Protein 2HXV (pdb70)

Solvent-accessible surface area: 16338 Å² total

Sequence (344 aa):
HHHHYETFKRAIELAKKGLGRVNPNPPVGAVVVVKDGRIIAEGFHPYFGGPHAERAIESARKKGEDLRGATLIVTLEPCDHHGKTPPCTDLIIESGIKTVVIIGTRDPNPVSGNGVEKFRNHGIEVIEGVLEEEVKKLCEFFITYVTKKRPFVALKYASTLDGKIADHRGDSSKWITDKLRFKVHERNIYSAVLVGAGTVLKDNPQLTCRLKEGRNPVRVILDRKGVLSGKVFRVFEENARVIVFTESEEAEYPPHVEKALSDCSVESSILRNLYERDIDSVVLVEGGSKVFSEFLDHADVVFGFYSTKIFGKGLDVFSGYLSDVSVPPKFKVVNVEFSDSEFLVERPC

Organism: Thermotoga maritima (strain ATCC 43589 / DSM 3109 / JCM 10099 / NBRC 100826 / MSB8) (NCBI:txid243274)

Nearest PDB structures (foldseek):
  2hxv-assembly1_A-2  TM=1.002E+00  e=2.382E-72  Thermotoga maritima
  2b3z-assembly1_D  TM=8.652E-01  e=1.253E-33  Bacillus subtilis
  3zpg-assembly1_A-2  TM=8.723E-01  e=1.135E-30  Acinetobacter baumannii
  3zpc-assembly1_B  TM=8.820E-01  e=8.484E-31  Acinetobacter baumannii
  8dqc-assembly1_A  TM=8.834E-01  e=5.154E-30  Klebsiella oxytoca

CATH classification: 3.40.140.10 (+1 more: 3.40.430.10)

Radius of gyration: 22.75 Å; Cα contacts (8 Å, |Δi|>4): 789; chains: 1; bounding box: 47×68×49 Å

InterPro domains:
  IPR002125 Cytidine and deoxycytidylate deaminase domain [PF00383] (3-102)
  IPR002125 Cytidine and deoxycytidylate deaminase domain [PS51747] (1-124)
  IPR002734 Bacterial bifunctional deaminase-reductase, C-terminal [PF01872] (148-332)
  IPR004794 Riboflavin biosynthesis protein RibD [PIRSF006769] (3-310)
  IPR004794 Riboflavin biosynthesis protein RibD [TIGR00326] (6-308)
  IPR016192 APOBEC/CMP deaminase, zinc-binding [PS00903] (49-90)
  IPR016193 Cytidine deaminase-like [SSF53927] (3-145)
  IPR024072 Dihydrofolate reductase-like domain superfamily [G3DSA:3.40.430.10] (148-348)
  IPR024072 Dihydrofolate reductase-like domain superfamily [SSF53597] (148-343)
  IPR050765 Riboflavin Biosynthesis HTP Reductase [PTHR38011] (144-319)

Structure (mmCIF, N/CA/C/O backbone):
data_2HXV
#
_entry.id   2HXV
#
_cell.length_a   104.180
_cell.length_b   104.180
_cell.length_c   145.890
_cell.angle_alpha   90.000
_cell.angle_beta   90.000
_cell.angle_gamma   90.000
#
_symmetry.space_group_name_H-M   'I 4 2 2'
#
loop_
_entity.id
_entity.type
_entity.pdbx_description
1 polymer 'Diaminohydroxyphosphoribosylaminopyrimidine deaminase/ 5-amino-6-(5-phosphoribosylamino)uracil reductase'
2 non-polymer 'ZINC ION'
3 non-polymer 'CHLORIDE ION'
4 non-polymer 'NADPH DIHYDRO-NICOTINAMIDE-ADENINE-DINUCLEOTIDE PHOSPHATE'
5 non-polymer GLYCEROL
6 water water
#
loop_
_atom_site.group_PDB
_atom_site.id
_atom_site.type_symbol
_atom_site.label_atom_id
_atom_site.label_alt_id
_atom_site.label_comp_id
_atom_site.label_asym_id
_atom_site.label_entity_id
_atom_site.label_seq_id
_atom_site.pdbx_PDB_ins_code
_atom_site.Cartn_x
_atom_site.Cartn_y
_atom_site.Cartn_z
_atom_site.occupancy
_atom_site.B_iso_or_equiv
_atom_site.auth_seq_id
_atom_site.auth_comp_id
_atom_site.auth_asym_id
_atom_site.auth_atom_id
_atom_site.pdbx_PDB_model_num
ATOM 1 N N . HIS A 1 9 ? 14.177 -10.163 6.444 1.00 63.78 -3 HIS A N 1
ATOM 2 C CA . HIS A 1 9 ? 13.231 -10.292 7.603 1.00 62.86 -3 HIS A CA 1
ATOM 3 C C . HIS A 1 9 ? 13.918 -9.814 8.874 1.00 62.12 -3 HIS A C 1
ATOM 4 O O . HIS A 1 9 ? 13.745 -8.660 9.301 1.00 59.78 -3 HIS A O 1
ATOM 5 N N . HIS A 1 10 ? 14.722 -10.708 9.449 1.00 61.78 -2 HIS A N 1
ATOM 6 C CA . HIS A 1 10 ? 15.504 -10.406 10.658 1.00 61.14 -2 HIS A CA 1
ATOM 7 C C . HIS A 1 10 ? 16.479 -9.278 10.414 1.00 58.00 -2 HIS A C 1
ATOM 8 O O . HIS A 1 10 ? 16.656 -8.427 11.269 1.00 56.11 -2 HIS A O 1
ATOM 15 N N . HIS A 1 11 ? 17.113 -9.275 9.246 1.00 56.32 -1 HIS A N 1
ATOM 16 C CA . HIS A 1 11 ? 18.116 -8.266 8.964 1.00 56.55 -1 HIS A CA 1
ATOM 17 C C . HIS A 1 11 ? 17.542 -6.861 8.901 1.00 53.48 -1 HIS A C 1
ATOM 18 O O . HIS A 1 11 ? 18.179 -5.908 9.347 1.00 52.27 -1 HIS A O 1
ATOM 25 N N . HIS A 1 12 ? 16.358 -6.724 8.333 1.00 49.25 0 HIS A N 1
ATOM 26 C CA . HIS A 1 12 ? 15.637 -5.466 8.410 1.00 47.98 0 HIS A CA 1
ATOM 27 C C . HIS A 1 12 ? 15.271 -5.137 9.867 1.00 45.07 0 HIS A C 1
ATOM 28 O O . HIS A 1 12 ? 15.333 -3.973 10.281 1.00 40.07 0 HIS A O 1
ATOM 43 N N . TYR A 1 14 ? 16.935 -6.248 12.534 1.00 37.55 2 TYR A N 1
ATOM 44 C CA . TYR A 1 14 ? 18.199 -5.853 13.131 1.00 33.94 2 TYR A CA 1
ATOM 45 C C . TYR A 1 14 ? 18.560 -4.435 12.797 1.00 32.93 2 TYR A C 1
ATOM 46 O O . TYR A 1 14 ? 19.065 -3.745 13.668 1.00 30.15 2 TYR A O 1
ATOM 55 N N . GLU A 1 15 ? 18.304 -3.967 11.577 1.00 30.81 3 GLU A N 1
ATOM 56 C CA . GLU A 1 15 ? 18.606 -2.551 11.280 1.00 29.67 3 GLU A CA 1
ATOM 57 C C . GLU A 1 15 ? 17.686 -1.598 12.051 1.00 28.95 3 GLU A C 1
ATOM 58 O O . GLU A 1 15 ? 18.113 -0.562 12.558 1.00 28.20 3 GLU A O 1
ATOM 64 N N . THR A 1 16 ? 16.423 -1.950 12.179 1.00 28.48 4 THR A N 1
ATOM 65 C CA . THR A 1 16 ? 15.498 -1.116 12.936 1.00 32.80 4 THR A CA 1
ATOM 66 C C . THR A 1 16 ? 15.958 -0.976 14.395 1.00 31.05 4 THR A C 1
ATOM 67 O O . THR A 1 16 ? 16.023 0.116 14.931 1.00 30.86 4 THR A O 1
ATOM 71 N N . PHE A 1 17 ? 16.285 -2.110 15.010 1.00 28.60 5 PHE A N 1
ATOM 72 C CA . PHE A 1 17 ? 16.791 -2.132 16.367 1.00 27.06 5 PHE A CA 1
ATOM 73 C C . PHE A 1 17 ? 18.109 -1.433 16.503 1.00 28.52 5 PHE A C 1
ATOM 74 O O . PHE A 1 17 ? 18.299 -0.743 17.502 1.00 28.21 5 PHE A O 1
ATOM 90 N N . LYS A 1 19 ? 19.105 1.073 14.736 1.00 27.10 7 LYS A N 1
ATOM 91 C CA . LYS A 1 19 ? 18.779 2.492 14.648 1.00 27.28 7 LYS A CA 1
ATOM 92 C C . LYS A 1 19 ? 18.422 3.036 16.026 1.00 26.17 7 LYS A C 1
ATOM 93 O O . LYS A 1 19 ? 18.861 4.122 16.442 1.00 26.36 7 LYS A O 1
ATOM 96 N N . ARG A 1 20 ? 17.655 2.265 16.773 1.00 25.88 8 ARG A N 1
ATOM 97 C CA . ARG A 1 20 ? 17.278 2.702 18.121 1.00 27.33 8 ARG A CA 1
ATOM 98 C C . ARG A 1 20 ? 18.519 2.694 19.039 1.00 28.50 8 ARG A C 1
ATOM 99 O O . ARG A 1 20 ? 18.667 3.539 19.895 1.00 23.55 8 ARG A O 1
ATOM 107 N N . ALA A 1 21 ? 19.368 1.696 18.881 1.00 26.73 9 ALA A N 1
ATOM 108 C CA . ALA A 1 21 ? 20.631 1.602 19.636 1.00 29.10 9 ALA A CA 1
ATOM 109 C C . ALA A 1 21 ? 21.542 2.834 19.368 1.00 26.03 9 ALA A C 1
ATOM 110 O O . ALA A 1 21 ? 22.173 3.390 20.245 1.00 24.57 9 ALA A O 1
ATOM 112 N N . ILE A 1 22 ? 21.588 3.280 18.129 1.00 26.14 10 ILE A N 1
ATOM 113 C CA . ILE A 1 22 ? 22.321 4.480 17.810 1.00 26.53 10 ILE A CA 1
ATOM 114 C C . ILE A 1 22 ? 21.701 5.699 18.471 1.00 25.02 10 ILE A C 1
ATOM 115 O O . ILE A 1 22 ? 22.413 6.537 19.052 1.00 28.99 10 ILE A O 1
ATOM 120 N N . GLU A 1 23 ? 20.382 5.798 18.379 1.00 28.20 11 GLU A N 1
ATOM 121 C CA . GLU A 1 23 ? 19.669 6.904 19.017 1.00 28.57 11 GLU A CA 1
ATOM 122 C C . GLU A 1 23 ? 19.961 6.927 20.545 1.00 25.17 11 GLU A C 1
ATOM 123 O O . GLU A 1 23 ? 20.246 7.978 21.141 1.00 25.83 11 GLU A O 1
ATOM 129 N N . LEU A 1 24 ? 19.954 5.740 21.160 1.00 26.61 12 LEU A N 1
ATOM 130 C CA . LEU A 1 24 ? 20.331 5.593 22.560 1.00 24.97 12 LEU A CA 1
ATOM 131 C C . LEU A 1 24 ? 21.768 6.037 22.854 1.00 26.17 12 LEU A C 1
ATOM 132 O O . LEU A 1 24 ? 22.000 6.798 23.808 1.00 26.74 12 LEU A O 1
ATOM 137 N N . ALA A 1 25 ? 22.704 5.621 22.002 1.00 22.78 13 ALA A N 1
ATOM 138 C CA . ALA A 1 25 ? 24.114 5.938 22.168 1.00 24.83 13 ALA A CA 1
ATOM 139 C C . ALA A 1 25 ? 24.358 7.451 22.223 1.00 23.65 13 ALA A C 1
ATOM 140 O O . ALA A 1 25 ? 25.211 7.940 22.965 1.00 26.16 13 ALA A O 1
ATOM 142 N N . LYS A 1 26 ? 23.596 8.168 21.410 1.00 24.12 14 LYS A N 1
ATOM 143 C CA . LYS A 1 26 ? 23.780 9.560 21.253 1.00 24.12 14 LYS A CA 1
ATOM 144 C C . LYS A 1 26 ? 23.474 10.305 22.526 1.00 27.08 14 LYS A C 1
ATOM 145 O O . LYS A 1 26 ? 23.964 11.412 22.685 1.00 28.56 14 LYS A O 1
ATOM 151 N N . LYS A 1 27 ? 22.720 9.686 23.451 1.00 23.76 15 LYS A N 1
ATOM 152 C CA . LYS A 1 27 ? 22.401 10.324 24.719 1.00 25.82 15 LYS A CA 1
ATOM 153 C C . LYS A 1 27 ? 23.647 10.618 25.571 1.00 26.25 15 LYS A C 1
ATOM 154 O O . LYS A 1 27 ? 23.639 11.520 26.409 1.00 28.53 15 LYS A O 1
ATOM 160 N N . GLY A 1 28 ? 24.737 9.945 25.282 1.00 24.41 16 GLY A N 1
ATOM 161 C CA . GLY A 1 28 ? 26.007 10.143 25.994 1.00 26.41 16 GLY A CA 1
ATOM 162 C C . GLY A 1 28 ? 27.039 10.998 25.292 1.00 25.15 16 GLY A C 1
ATOM 163 O O . GLY A 1 28 ? 28.105 11.217 25.830 1.00 25.44 16 GLY A O 1
ATOM 164 N N . LEU A 1 29 ? 26.740 11.473 24.094 1.00 25.94 17 LEU A N 1
ATOM 165 C CA . LEU A 1 29 ? 27.716 12.278 23.339 1.00 27.42 17 LEU A CA 1
ATOM 166 C C . LEU A 1 29 ? 28.067 13.495 24.166 1.00 25.99 17 LEU A C 1
ATOM 167 O O . LEU A 1 29 ? 27.193 14.126 24.715 1.00 25.83 17 LEU A O 1
ATOM 172 N N . GLY A 1 30 ? 29.362 13.776 24.276 1.00 28.47 18 GLY A N 1
ATOM 173 C CA . GLY A 1 30 ? 29.827 14.922 25.020 1.00 26.66 18 GLY A CA 1
ATOM 174 C C . GLY A 1 30 ? 30.080 14.579 26.472 1.00 27.57 18 GLY A C 1
ATOM 175 O O . GLY A 1 30 ? 30.730 15.336 27.163 1.00 26.73 18 GLY A O 1
ATOM 176 N N . ARG A 1 31 ? 29.528 13.460 26.947 1.00 25.35 19 ARG A N 1
ATOM 177 C CA . ARG A 1 31 ? 29.739 13.023 28.317 1.00 28.56 19 ARG A CA 1
ATOM 178 C C . ARG A 1 31 ? 30.615 11.811 28.448 1.00 29.22 19 ARG A C 1
ATOM 179 O O . ARG A 1 31 ? 31.293 11.632 29.482 1.00 25.22 19 ARG A O 1
ATOM 187 N N . VAL A 1 32 ? 30.598 10.956 27.435 1.00 27.84 20 VAL A N 1
ATOM 188 C CA . VAL A 1 32 ? 31.382 9.732 27.456 1.00 27.02 20 VAL A CA 1
ATOM 189 C C . VAL A 1 32 ? 32.847 9.940 27.070 1.00 26.49 20 VAL A C 1
ATOM 190 O O . VAL A 1 32 ? 33.690 9.126 27.434 1.00 27.72 20 VAL A O 1
ATOM 194 N N . ASN A 1 33 ? 33.119 11.029 26.364 1.00 25.81 21 ASN A N 1
ATOM 195 C CA . ASN A 1 33 ? 34.437 11.241 25.772 1.00 26.28 21 ASN A CA 1
ATOM 196 C C . ASN A 1 33 ? 35.519 11.162 26.844 1.00 27.25 21 ASN A C 1
ATOM 197 O O . ASN A 1 33 ? 35.387 11.742 27.892 1.00 25.95 21 ASN A O 1
ATOM 202 N N . PRO A 1 34 ? 36.660 10.563 26.537 1.00 26.61 22 PRO A N 1
ATOM 203 C CA . PRO A 1 34 ? 37.058 9.947 25.286 1.00 28.49 22 PRO A CA 1
ATOM 204 C C . PRO A 1 34 ? 36.626 8.478 25.118 1.00 28.83 22 PRO A C 1
ATOM 205 O O . PRO A 1 34 ? 37.115 7.829 24.212 1.00 34.75 22 PRO A O 1
ATOM 209 N N . ASN A 1 35 ? 35.728 7.939 25.952 1.00 30.75 23 ASN A N 1
ATOM 210 C CA . ASN A 1 35 ? 35.129 6.644 25.620 1.00 29.35 23 ASN A CA 1
ATOM 211 C C . ASN A 1 35 ? 34.188 6.865 24.406 1.00 27.99 23 ASN A C 1
ATOM 212 O O . ASN A 1 35 ? 33.771 7.984 24.162 1.00 27.91 23 ASN A O 1
ATOM 217 N N . PRO A 1 36 ? 33.833 5.802 23.663 1.00 28.91 24 PRO A N 1
ATOM 218 C CA . PRO A 1 36 ? 32.829 5.923 22.619 1.00 27.64 24 PRO A CA 1
ATOM 219 C C . PRO A 1 36 ? 31.439 5.984 23.218 1.00 27.49 24 PRO A C 1
ATOM 220 O O . PRO A 1 36 ? 31.222 5.500 24.329 1.00 30.57 24 PRO A O 1
ATOM 224 N N . PRO A 1 37 ? 30.492 6.594 22.499 1.00 26.47 25 PRO A N 1
ATOM 225 C CA . PRO A 1 37 ? 29.090 6.475 22.790 1.00 25.82 25 PRO A CA 1
ATOM 226 C C . PRO A 1 37 ? 28.638 5.080 22.386 1.00 27.70 25 PRO A C 1
ATOM 227 O O . PRO A 1 37 ? 29.101 4.547 21.375 1.00 27.17 25 PRO A O 1
ATOM 231 N N . VAL A 1 38 ? 27.822 4.454 23.221 1.00 27.12 26 VAL A N 1
ATOM 232 C CA . VAL A 1 38 ? 27.335 3.083 22.952 1.00 24.36 26 VAL A CA 1
ATOM 233 C C . VAL A 1 38 ? 25.906 2.969 23.338 1.00 25.09 26 VAL A C 1
ATOM 234 O O . VAL A 1 38 ? 25.462 3.507 24.375 1.00 26.48 26 VAL A O 1
ATOM 238 N N . GLY A 1 39 ? 25.155 2.280 22.469 1.00 22.58 27 GLY A N 1
ATOM 239 C CA . GLY A 1 39 ? 23.740 2.002 22.737 1.00 22.60 27 GLY A CA 1
ATOM 240 C C . GLY A 1 39 ? 23.477 0.503 22.658 1.00 23.51 27 GLY A C 1
ATOM 241 O O . GLY A 1 39 ? 24.147 -0.214 21.889 1.00 23.34 27 GLY A O 1
ATOM 242 N N . ALA A 1 40 ? 22.477 0.033 23.410 1.00 26.46 28 ALA A N 1
ATOM 243 C CA . ALA A 1 40 ? 22.150 -1.390 23.467 1.00 23.57 28 ALA A CA 1
ATOM 244 C C . ALA A 1 40 ? 20.638 -1.577 23.632 1.00 23.07 28 ALA A C 1
ATOM 245 O O . ALA A 1 40 ? 19.993 -0.817 24.374 1.00 24.79 28 ALA A O 1
ATOM 247 N N . VAL A 1 41 ? 20.084 -2.522 22.888 1.00 21.88 29 VAL A N 1
ATOM 248 C CA A VAL A 1 41 ? 18.704 -2.927 23.112 0.50 23.95 29 VAL A CA 1
ATOM 249 C CA B VAL A 1 41 ? 18.683 -2.913 22.951 0.50 24.59 29 VAL A CA 1
ATOM 250 C C . VAL A 1 41 ? 18.626 -4.435 23.198 1.00 25.89 29 VAL A C 1
ATOM 251 O O . VAL A 1 41 ? 19.322 -5.152 22.526 1.00 25.96 29 VAL A O 1
ATOM 258 N N . VAL A 1 42 ? 17.752 -4.905 24.086 1.00 24.97 30 VAL A N 1
ATOM 259 C CA . VAL A 1 42 ? 17.512 -6.310 24.257 1.00 24.98 30 VAL A CA 1
ATOM 260 C C . VAL A 1 42 ? 16.107 -6.595 23.679 1.00 22.35 30 VAL A C 1
ATOM 261 O O . VAL A 1 42 ? 15.155 -5.901 24.017 1.00 25.09 30 VAL A O 1
ATOM 265 N N . VAL A 1 43 ? 16.034 -7.597 22.810 1.00 23.40 31 VAL A N 1
ATOM 266 C CA . VAL A 1 43 ? 14.851 -7.939 22.081 1.00 24.27 31 VAL A CA 1
ATOM 267 C C . VAL A 1 43 ? 14.509 -9.363 22.438 1.00 27.30 31 VAL A C 1
ATOM 268 O O . VAL A 1 43 ? 15.388 -10.216 22.514 1.00 23.85 31 VAL A O 1
ATOM 272 N N . LYS A 1 44 ? 13.240 -9.613 22.701 1.00 25.43 32 LYS A N 1
ATOM 273 C CA . LYS A 1 44 ? 12.774 -10.974 22.961 1.00 31.62 32 LYS A CA 1
ATOM 274 C C . LYS A 1 44 ? 11.420 -11.183 22.243 1.00 30.94 32 LYS A C 1
ATOM 275 O O . LYS A 1 44 ? 10.510 -10.398 22.421 1.00 32.88 32 LYS A O 1
ATOM 281 N N . ASP A 1 45 ? 11.349 -12.215 21.411 1.00 31.38 33 ASP A N 1
ATOM 282 C CA . ASP A 1 45 ? 10.165 -12.538 20.642 1.00 34.12 33 ASP A CA 1
ATOM 283 C C . ASP A 1 45 ? 9.719 -11.294 19.906 1.00 30.96 33 ASP A C 1
ATOM 284 O O . ASP A 1 45 ? 8.556 -10.994 19.839 1.00 33.19 33 ASP A O 1
ATOM 289 N N . GLY A 1 46 ? 10.695 -10.586 19.359 1.00 30.29 34 GLY A N 1
ATOM 290 C CA . GLY A 1 46 ? 10.491 -9.489 18.450 1.00 29.75 34 GLY A CA 1
ATOM 291 C C . GLY A 1 46 ? 10.203 -8.157 19.078 1.00 31.71 34 GLY A C 1
ATOM 292 O O . GLY A 1 46 ? 9.949 -7.204 18.350 1.00 32.37 34 GLY A O 1
ATOM 293 N N . ARG A 1 47 ? 10.204 -8.087 20.406 1.00 30.21 35 ARG A N 1
ATOM 294 C CA . ARG A 1 47 ? 9.872 -6.860 21.118 1.00 31.15 35 ARG A CA 1
ATOM 295 C C . ARG A 1 47 ? 11.128 -6.405 21.826 1.00 29.80 35 ARG A C 1
ATOM 296 O O . ARG A 1 47 ? 11.870 -7.240 22.346 1.00 22.19 35 ARG A O 1
ATOM 298 N N . ILE A 1 48 ? 11.403 -5.103 21.792 1.00 30.71 36 ILE A N 1
ATOM 299 C CA . ILE A 1 48 ? 12.414 -4.514 22.644 1.00 33.04 36 ILE A CA 1
ATOM 300 C C . ILE A 1 48 ? 11.911 -4.636 24.080 1.00 32.75 36 ILE A C 1
ATOM 301 O O . ILE A 1 48 ? 10.851 -4.120 24.400 1.00 30.31 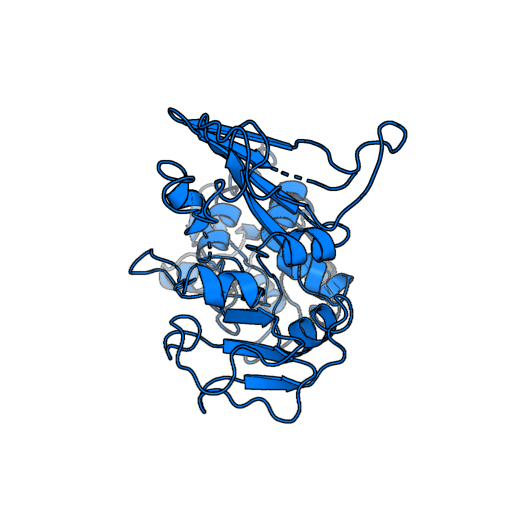36 ILE A O 1
ATOM 306 N N . ILE A 1 49 ? 12.677 -5.299 24.938 1.00 30.13 37 ILE A N 1
ATOM 307 C CA . ILE A 1 49 ? 12.273 -5.436 26.314 1.00 31.36 37 ILE A CA 1
ATOM 308 C C . ILE A 1 49 ? 13.123 -4.620 27.265 1.00 32.70 37 ILE A C 1
ATOM 309 O O . ILE A 1 49 ? 12.715 -4.428 28.404 1.00 34.40 37 ILE A O 1
ATOM 314 N N . ALA A 1 50 ? 14.271 -4.118 26.811 1.00 27.09 38 ALA A N 1
ATOM 315 C CA . ALA A 1 50 ? 15.081 -3.246 27.633 1.00 28.52 38 ALA A CA 1
ATOM 316 C C . ALA A 1 50 ? 16.027 -2.487 26.766 1.00 28.37 38 ALA A C 1
ATOM 317 O O . ALA A 1 50 ? 16.314 -2.924 25.667 1.00 25.34 38 ALA A O 1
ATOM 319 N N . GLU A 1 51 ? 16.498 -1.346 27.283 1.00 27.47 39 GLU A N 1
ATOM 320 C CA . GLU A 1 51 ? 17.410 -0.465 26.604 1.00 26.34 39 GLU A CA 1
ATOM 321 C C . GLU A 1 51 ? 18.470 0.048 27.529 1.00 25.07 39 GLU A C 1
ATOM 322 O O . GLU A 1 51 ? 18.314 0.054 28.732 1.00 24.36 39 GLU A O 1
ATOM 328 N N . GLY A 1 52 ? 19.551 0.503 26.926 1.00 24.64 40 GLY A N 1
ATOM 329 C CA . GLY A 1 52 ? 20.728 0.985 27.678 1.00 25.27 40 GLY A CA 1
ATOM 330 C C . GLY A 1 52 ? 21.624 1.862 26.815 1.00 25.82 40 GLY A C 1
ATOM 331 O O . GLY A 1 52 ? 21.594 1.747 25.577 1.00 24.97 40 GLY A O 1
ATOM 332 N N . PHE A 1 53 ? 22.349 2.787 27.458 1.00 24.49 41 PHE A N 1
ATOM 333 C CA . PHE A 1 53 ? 23.346 3.628 26.785 1.00 24.66 41 PHE A CA 1
ATOM 334 C C . PHE A 1 53 ? 24.459 3.891 27.773 1.00 25.71 41 PHE A C 1
ATOM 335 O O . PHE A 1 53 ? 24.259 3.740 28.993 1.00 24.48 41 PHE A O 1
ATOM 343 N N . HIS A 1 54 ? 25.651 4.204 27.256 1.00 27.33 42 HIS A N 1
ATOM 344 C CA . HIS A 1 54 ? 26.797 4.619 28.093 1.00 25.91 42 HIS A CA 1
ATOM 345 C C . HIS A 1 54 ? 26.621 6.112 28.463 1.00 24.97 42 HIS A C 1
ATOM 346 O O . HIS A 1 54 ? 26.561 6.963 27.581 1.00 23.55 42 HIS A O 1
ATOM 353 N N . PRO A 1 55 ? 26.388 6.401 29.753 1.00 22.21 43 PRO A N 1
ATOM 354 C CA . PRO A 1 55 ? 25.951 7.736 30.156 1.00 22.38 43 PRO A CA 1
ATOM 355 C C . PRO A 1 55 ? 27.062 8.770 30.346 1.00 25.19 43 PRO A C 1
ATOM 356 O O . PRO A 1 55 ? 26.845 9.946 30.146 1.00 25.56 43 PRO A O 1
ATOM 360 N N . TYR A 1 56 ? 28.242 8.321 30.740 1.00 26.42 44 TYR A N 1
ATOM 361 C CA . TYR A 1 56 ? 29.340 9.221 31.019 1.00 26.31 44 TYR A CA 1
ATOM 362 C C . TYR A 1 56 ? 30.622 8.401 31.079 1.00 27.81 44 TYR A C 1
ATOM 363 O O . TYR A 1 56 ? 30.617 7.163 31.253 1.00 25.79 44 TYR A O 1
ATOM 372 N N . PHE A 1 57 ? 31.720 9.094 30.896 1.00 26.49 45 PHE A N 1
ATOM 373 C CA . PHE A 1 57 ? 33.058 8.486 31.024 1.00 27.82 45 PHE A CA 1
ATOM 374 C C . PHE A 1 57 ? 33.262 7.740 32.328 1.00 28.41 45 PHE A C 1
ATOM 375 O O . PHE A 1 57 ? 33.097 8.286 33.419 1.00 25.73 45 PHE A O 1
ATOM 383 N N . GLY A 1 58 ? 33.573 6.460 32.184 1.00 27.83 46 GLY A N 1
ATOM 384 C CA . GLY A 1 58 ? 33.752 5.592 33.333 1.00 31.56 46 GLY A CA 1
ATOM 385 C C . GLY A 1 58 ? 32.470 5.096 33.971 1.00 31.57 46 GLY A C 1
ATOM 386 O O . GLY A 1 58 ? 32.541 4.459 35.024 1.00 28.94 46 GLY A O 1
ATOM 387 N N . GLY A 1 59 ? 31.310 5.389 33.354 1.00 28.41 47 GLY A N 1
ATOM 388 C CA . GLY A 1 59 ? 30.030 4.907 33.812 1.00 28.19 47 GLY A CA 1
ATOM 389 C C . GLY A 1 59 ? 29.697 3.515 33.313 1.00 26.09 47 GLY A C 1
ATOM 390 O O . GLY A 1 59 ? 30.497 2.866 32.635 1.00 28.93 47 GLY A O 1
ATOM 391 N N . PRO A 1 60 ? 28.492 3.018 33.649 1.00 26.48 48 PRO A N 1
ATOM 392 C CA . PRO A 1 60 ? 28.127 1.672 33.278 1.00 27.50 48 PRO A CA 1
ATOM 393 C C . PRO A 1 60 ? 28.059 1.538 31.797 1.00 27.79 48 PRO A C 1
ATOM 394 O O . PRO A 1 60 ? 27.732 2.517 31.116 1.00 26.53 48 PRO A O 1
ATOM 398 N N . HIS A 1 61 ? 28.404 0.361 31.299 1.00 23.81 49 HIS A N 1
ATOM 399 C CA . HIS A 1 61 ? 28.360 0.121 29.896 1.00 25.75 49 HIS A CA 1
ATOM 400 C C . HIS A 1 61 ? 26.913 -0.059 29.502 1.00 25.78 49 HIS A C 1
ATOM 401 O O . HIS A 1 61 ? 26.084 -0.449 30.323 1.00 23.75 49 HIS A O 1
ATOM 408 N N . ALA A 1 62 ? 26.631 0.280 28.258 1.00 22.83 50 ALA A N 1
ATOM 409 C CA . ALA A 1 62 ? 25.287 0.253 27.744 1.00 24.17 50 ALA A CA 1
ATOM 410 C C . ALA A 1 62 ? 24.646 -1.137 27.907 1.00 26.48 50 ALA A C 1
ATOM 411 O O . ALA A 1 62 ? 23.452 -1.250 28.226 1.00 27.53 50 ALA A O 1
ATOM 413 N N . GLU A 1 63 ? 25.431 -2.184 27.611 1.00 23.38 51 GLU A N 1
ATOM 414 C CA . GLU A 1 63 ? 24.936 -3.549 27.720 1.00 26.80 51 GLU A CA 1
ATOM 415 C C . GLU A 1 63 ? 24.536 -3.902 29.136 1.00 25.88 51 GLU A C 1
ATOM 416 O O . GLU A 1 63 ? 23.494 -4.555 29.369 1.00 26.45 51 GLU A O 1
ATOM 422 N N . ARG A 1 64 ? 25.331 -3.461 30.117 1.00 25.63 52 ARG A N 1
ATOM 423 C CA . ARG A 1 64 ? 25.011 -3.701 31.494 1.00 29.20 52 ARG A CA 1
ATOM 424 C C . ARG A 1 64 ? 23.757 -2.967 31.910 1.00 26.66 52 ARG A C 1
ATOM 425 O O . ARG A 1 64 ? 22.927 -3.520 32.573 1.00 27.54 52 ARG A O 1
ATOM 441 N N . ALA A 1 66 ? 21.219 -2.125 30.045 1.00 26.20 54 ALA A N 1
ATOM 442 C CA . ALA A 1 66 ? 20.092 -2.787 29.421 1.00 27.59 54 ALA A CA 1
ATOM 443 C C . ALA A 1 66 ? 19.768 -4.135 30.059 1.00 26.58 54 ALA A C 1
ATOM 444 O O . ALA A 1 66 ? 18.595 -4.417 30.336 1.00 26.90 54 ALA A O 1
ATOM 446 N N . ILE A 1 67 ? 20.787 -4.951 30.272 1.00 25.75 55 ILE A N 1
ATOM 447 C CA . ILE A 1 67 ? 20.572 -6.262 30.915 1.00 27.19 55 ILE A CA 1
ATOM 448 C C . ILE A 1 67 ? 20.065 -6.166 32.367 1.00 24.67 55 ILE A C 1
ATOM 449 O O . ILE A 1 67 ? 19.101 -6.855 32.786 1.00 25.35 55 ILE A O 1
ATOM 454 N N . GLU A 1 68 ? 20.617 -5.254 33.146 1.00 25.83 56 GLU A N 1
ATOM 455 C CA . GLU A 1 68 ? 20.116 -5.030 34.506 1.00 28.64 56 GLU A CA 1
ATOM 456 C C . GLU A 1 68 ? 18.711 -4.472 34.517 1.00 30.15 56 GLU A C 1
ATOM 457 O O . GLU A 1 68 ? 17.880 -4.879 35.324 1.00 33.47 56 GLU A O 1
ATOM 463 N N . SER A 1 69 ? 18.409 -3.582 33.593 1.00 30.25 57 SER A N 1
ATOM 464 C CA . SER A 1 69 ? 17.028 -3.115 33.436 1.00 29.56 57 SER A CA 1
ATOM 465 C C . SER A 1 69 ? 16.068 -4.248 33.166 1.00 31.23 57 SER A C 1
ATOM 466 O O . SER A 1 69 ? 15.014 -4.345 33.794 1.00 31.19 57 SER A O 1
ATOM 469 N N . ALA A 1 70 ? 16.422 -5.120 32.226 1.00 27.56 58 ALA A N 1
ATOM 470 C CA . ALA A 1 70 ? 15.544 -6.233 31.884 1.00 29.57 58 ALA A CA 1
ATOM 471 C C . ALA A 1 70 ? 15.301 -7.078 33.124 1.00 28.24 58 ALA A C 1
ATOM 472 O O . ALA A 1 70 ? 14.203 -7.497 33.378 1.00 29.36 58 ALA A O 1
ATOM 474 N N . ARG A 1 71 ? 16.354 -7.359 33.875 1.00 29.91 59 ARG A N 1
ATOM 475 C CA . ARG A 1 71 ? 16.207 -8.253 34.980 1.00 32.85 59 ARG A CA 1
ATOM 476 C C . ARG A 1 71 ? 15.278 -7.620 36.029 1.00 32.23 59 ARG A C 1
ATOM 477 O O . ARG A 1 71 ? 14.378 -8.282 36.570 1.00 35.13 59 ARG A O 1
ATOM 485 N N . LYS A 1 72 ? 15.465 -6.337 36.266 1.00 31.61 60 LYS A N 1
ATOM 486 C CA . LYS A 1 72 ? 14.595 -5.599 37.171 1.00 33.67 60 LYS A CA 1
ATOM 487 C C . LYS A 1 72 ? 13.114 -5.713 36.761 1.00 34.53 60 LYS A C 1
ATOM 488 O O . LYS A 1 72 ? 12.229 -5.828 37.611 1.00 37.64 60 LYS A O 1
ATOM 494 N N . LYS A 1 73 ? 12.839 -5.719 35.466 1.00 33.47 61 LYS A N 1
ATOM 495 C CA . LYS A 1 73 ? 11.467 -5.832 34.963 1.00 35.31 61 LYS A CA 1
ATOM 496 C C . LYS A 1 73 ? 10.920 -7.271 35.085 1.00 34.91 61 LYS A C 1
ATOM 497 O O . LYS A 1 73 ? 9.745 -7.518 34.813 1.00 37.06 61 LYS A O 1
ATOM 503 N N . GLY A 1 74 ? 11.782 -8.207 35.483 1.00 32.41 62 GLY A N 1
ATOM 504 C CA . GLY A 1 74 ? 11.435 -9.617 35.574 1.00 32.69 62 GLY A CA 1
ATOM 505 C C . GLY A 1 74 ? 11.473 -10.326 34.253 1.00 30.47 62 GLY A C 1
ATOM 506 O O . GLY A 1 74 ? 10.825 -11.354 34.091 1.00 29.88 62 GLY A O 1
ATOM 507 N N . GLU A 1 75 ? 12.214 -9.799 33.286 1.00 29.70 63 GLU A N 1
ATOM 508 C CA . GLU A 1 75 ? 12.307 -10.483 32.005 1.00 29.86 63 GLU A CA 1
ATOM 509 C C . GLU A 1 75 ? 13.292 -11.614 32.084 1.00 30.85 63 GLU A C 1
ATOM 510 O O . GLU A 1 75 ? 14.327 -11.475 32.715 1.00 35.74 63 GLU A O 1
ATOM 516 N N . ASP A 1 76 ? 12.939 -12.734 31.446 1.00 29.02 64 ASP A N 1
ATOM 517 C CA . ASP A 1 76 ? 13.790 -13.891 31.317 1.00 28.81 64 ASP A CA 1
ATOM 518 C C . ASP A 1 76 ? 14.602 -13.716 30.032 1.00 28.60 64 ASP A C 1
ATOM 519 O O . ASP A 1 76 ? 14.065 -13.780 28.938 1.00 30.65 64 ASP A O 1
ATOM 524 N N . LEU A 1 77 ? 15.903 -13.527 30.167 1.00 25.47 65 LEU A N 1
ATOM 525 C CA . LEU A 1 77 ? 16.740 -13.159 29.016 1.00 26.50 65 LEU A CA 1
ATOM 526 C C . LEU A 1 77 ? 17.219 -14.359 28.264 1.00 29.20 65 LEU A C 1
ATOM 527 O O . LEU A 1 77 ? 17.899 -14.177 27.236 1.00 30.21 65 LEU A O 1
ATOM 532 N N . ARG A 1 78 ? 16.910 -15.575 28.766 1.00 26.75 66 ARG A N 1
ATOM 533 C CA . ARG A 1 78 ? 17.386 -16.769 28.125 1.00 26.81 66 ARG A CA 1
ATOM 534 C C . ARG A 1 78 ? 16.761 -16.812 26.748 1.00 28.65 66 ARG A C 1
ATOM 535 O O . ARG A 1 78 ? 15.542 -16.716 26.601 1.00 30.78 66 ARG A O 1
ATOM 543 N N . GLY A 1 79 ? 17.591 -16.903 25.716 1.00 26.17 67 GLY A N 1
ATOM 544 C CA . GLY A 1 79 ? 17.081 -16.953 24.342 1.00 28.36 67 GLY A CA 1
ATOM 545 C C . GLY A 1 79 ? 16.821 -15.596 23.718 1.00 26.25 67 GLY A C 1
ATOM 546 O O . GLY A 1 79 ? 16.374 -15.493 22.580 1.00 25.83 67 GLY A O 1
ATOM 547 N N . ALA A 1 80 ? 17.112 -14.546 24.458 1.00 26.37 68 ALA A N 1
ATOM 548 C CA . ALA A 1 80 ? 16.958 -13.178 23.940 1.00 25.28 68 ALA A CA 1
ATOM 549 C C . ALA A 1 80 ? 18.134 -12.776 23.031 1.00 25.16 68 ALA A C 1
ATOM 550 O O . ALA A 1 80 ? 19.145 -13.454 22.949 1.00 25.88 68 ALA A O 1
ATOM 552 N N . THR A 1 81 ? 17.969 -11.625 22.384 1.00 26.31 69 THR A N 1
ATOM 553 C CA . THR A 1 81 ? 18.969 -11.074 21.502 1.00 22.11 69 THR A CA 1
ATOM 554 C C . THR A 1 81 ? 19.417 -9.708 22.006 1.00 25.53 69 THR A C 1
ATOM 555 O O . THR A 1 81 ? 18.600 -8.903 22.441 1.00 26.31 69 THR A O 1
ATOM 559 N N . LEU A 1 82 ? 20.725 -9.466 21.978 1.00 23.95 70 LEU A N 1
ATOM 560 C CA . LEU A 1 82 ? 21.254 -8.139 22.250 1.00 22.76 70 LEU A CA 1
ATOM 561 C C . LEU A 1 82 ? 21.676 -7.512 20.951 1.00 24.89 70 LEU A C 1
ATOM 562 O O . LEU A 1 82 ? 22.409 -8.138 20.161 1.00 23.06 70 LEU A O 1
ATOM 567 N N . ILE A 1 83 ? 21.278 -6.240 20.749 1.00 23.62 71 ILE A N 1
ATOM 568 C CA . ILE A 1 83 ? 21.736 -5.443 19.610 1.00 24.49 71 ILE A CA 1
ATOM 569 C C . ILE A 1 83 ? 22.493 -4.245 20.204 1.00 23.00 71 ILE A C 1
ATOM 570 O O . ILE A 1 83 ? 21.952 -3.522 20.998 1.00 24.49 71 ILE A O 1
ATOM 575 N N . VAL A 1 84 ? 23.766 -4.115 19.870 1.00 23.76 72 VAL A N 1
ATOM 576 C CA . VAL A 1 84 ? 24.670 -3.178 20.534 1.00 24.20 72 VAL A CA 1
ATOM 577 C C . VAL A 1 84 ? 25.558 -2.518 19.474 1.00 25.41 72 VAL A C 1
ATOM 578 O O . VAL A 1 84 ? 25.959 -3.135 18.520 1.00 23.72 72 VAL A O 1
ATOM 582 N N . THR A 1 85 ? 25.791 -1.208 19.600 1.00 25.37 73 THR A N 1
ATOM 583 C CA . THR A 1 85 ? 26.517 -0.488 18.571 1.00 24.52 73 THR A CA 1
ATOM 584 C C . THR A 1 85 ? 27.952 -0.936 18.447 1.00 26.11 73 THR A C 1
ATOM 585 O O . THR A 1 85 ? 28.416 -1.120 17.332 1.00 24.76 73 THR A O 1
ATOM 589 N N . LEU A 1 86 ? 28.623 -1.154 19.570 1.00 25.13 74 LEU A N 1
ATOM 590 C CA . LEU A 1 86 ? 30.022 -1.515 19.623 1.00 27.45 74 LEU A CA 1
ATOM 591 C C . LEU A 1 86 ? 30.198 -2.905 20.238 1.00 27.27 74 LEU A C 1
ATOM 592 O O . LEU A 1 86 ? 29.489 -3.270 21.171 1.00 28.17 74 LEU A O 1
ATOM 597 N N . GLU A 1 87 ? 31.156 -3.666 19.732 1.00 28.47 75 GLU A N 1
ATOM 598 C CA . GLU A 1 87 ? 31.519 -4.941 20.299 1.00 27.99 75 GLU A CA 1
ATOM 599 C C . GLU A 1 87 ? 31.692 -4.825 21.776 1.00 25.33 75 GLU A C 1
ATOM 600 O O . GLU A 1 87 ? 32.470 -3.965 22.243 1.00 29.26 75 GLU A O 1
ATOM 606 N N . PRO A 1 88 ? 30.957 -5.650 22.543 1.00 23.32 76 PRO A N 1
ATOM 607 C CA . PRO A 1 88 ? 31.153 -5.729 23.989 1.00 23.25 76 PRO A CA 1
ATOM 608 C C . PRO A 1 88 ? 32.580 -6.019 24.486 1.00 25.91 76 PRO A C 1
ATOM 609 O O . PRO A 1 88 ? 33.310 -6.810 23.875 1.00 27.64 76 PRO A O 1
ATOM 613 N N . CYS A 1 89 ? 32.914 -5.404 25.613 1.00 28.63 77 CYS A N 1
ATOM 614 C CA . CYS A 1 89 ? 34.262 -5.488 26.190 1.00 28.45 77 CYS A CA 1
ATOM 615 C C . CYS A 1 89 ? 34.411 -6.852 26.783 1.00 30.08 77 CYS A C 1
ATOM 616 O O . CYS A 1 89 ? 33.451 -7.460 27.233 1.00 28.95 77 CYS A O 1
ATOM 619 N N . ASP A 1 90 ? 35.636 -7.326 26.766 1.00 30.41 78 ASP A N 1
ATOM 620 C CA . ASP A 1 90 ? 35.987 -8.567 27.380 1.00 33.72 78 ASP A CA 1
ATOM 621 C C . ASP A 1 90 ? 37.126 -8.304 28.384 1.00 40.97 78 ASP A C 1
ATOM 622 O O . ASP A 1 90 ? 37.975 -9.148 28.561 1.00 46.24 78 ASP A O 1
ATOM 627 N N . HIS A 1 91 ? 37.150 -7.149 29.035 1.00 48.47 79 HIS A N 1
ATOM 628 C CA . HIS A 1 91 ? 38.084 -6.938 30.152 1.00 56.73 79 HIS A CA 1
ATOM 629 C C . HIS A 1 91 ? 37.360 -6.638 31.475 1.00 59.10 79 HIS A C 1
ATOM 630 O O . HIS A 1 91 ? 36.381 -5.880 31.526 1.00 59.61 79 HIS A O 1
ATOM 637 N N . HIS A 1 92 ? 37.840 -7.249 32.549 1.00 63.71 80 HIS A N 1
ATOM 638 C CA . HIS A 1 92 ? 37.460 -6.818 33.897 1.00 67.70 80 HIS A CA 1
ATOM 639 C C . HIS A 1 92 ? 37.862 -5.359 34.108 1.00 70.20 80 HIS A C 1
ATOM 640 O O . HIS A 1 92 ? 39.060 -5.038 34.147 1.00 71.32 80 HIS A O 1
ATOM 647 N N . GLY A 1 93 ? 36.865 -4.487 34.215 1.00 70.97 81 GLY A N 1
ATOM 648 C CA . GLY A 1 93 ? 37.089 -3.147 34.741 1.00 72.25 81 GLY A CA 1
ATOM 649 C C . GLY A 1 93 ? 36.903 -3.187 36.253 1.00 72.41 81 GLY A C 1
ATOM 650 O O . GLY A 1 93 ? 37.408 -4.096 36.946 1.00 73.49 81 GLY A O 1
ATOM 651 N N . LYS A 1 94 ? 36.178 -2.198 36.768 1.00 70.87 82 LYS A N 1
ATOM 652 C CA . LYS A 1 94 ? 35.624 -2.299 38.106 1.00 69.85 82 LYS A CA 1
ATOM 653 C C . LYS A 1 94 ? 34.728 -3.546 38.168 1.00 67.64 82 LYS A C 1
ATOM 654 O O . LYS A 1 94 ? 34.807 -4.331 39.112 1.00 69.90 82 LYS A O 1
ATOM 656 N N . THR A 1 95 ? 33.922 -3.746 37.130 1.00 63.26 83 THR A N 1
ATOM 657 C CA . THR A 1 95 ? 33.034 -4.894 37.041 1.00 60.91 83 THR A CA 1
ATOM 658 C C . THR A 1 95 ? 33.582 -5.999 36.136 1.00 53.85 83 THR A C 1
ATOM 659 O O . THR A 1 95 ? 34.517 -5.789 35.373 1.00 53.31 83 THR A O 1
ATOM 663 N N . PRO A 1 96 ? 32.979 -7.183 36.210 1.00 48.51 84 PRO A N 1
ATOM 664 C CA . PRO A 1 96 ? 33.268 -8.186 35.200 1.00 44.22 84 PRO A CA 1
ATOM 665 C C . PRO A 1 96 ? 32.974 -7.647 33.806 1.00 38.96 84 PRO A C 1
ATOM 666 O O . PRO A 1 96 ? 32.216 -6.685 33.655 1.00 38.41 84 PRO A O 1
ATOM 670 N N . PRO A 1 97 ? 33.599 -8.235 32.786 1.00 34.02 85 PRO A N 1
ATOM 671 C CA . PRO A 1 97 ? 33.339 -7.739 31.445 1.00 30.53 85 PRO A CA 1
ATOM 672 C C . PRO A 1 97 ? 31.906 -7.941 30.968 1.00 28.86 85 PRO A C 1
ATOM 673 O O . PRO A 1 97 ? 31.217 -8.805 31.445 1.00 28.10 85 PRO A O 1
ATOM 677 N N . CYS A 1 98 ? 31.510 -7.173 29.966 1.00 28.18 86 CYS A N 1
ATOM 678 C CA . CYS A 1 98 ? 30.164 -7.288 29.402 1.00 24.61 86 CYS A CA 1
ATOM 679 C C . CYS A 1 98 ? 29.987 -8.636 28.729 1.00 24.48 86 CYS A C 1
ATOM 680 O O . CYS A 1 98 ? 28.905 -9.207 28.746 1.00 26.54 86 CYS A O 1
ATOM 683 N N . THR A 1 99 ? 31.051 -9.189 28.172 1.00 26.15 87 THR A N 1
ATOM 684 C CA . THR A 1 99 ? 30.946 -10.533 27.630 1.00 27.25 87 THR A CA 1
ATOM 685 C C . THR A 1 99 ? 30.395 -11.538 28.634 1.00 29.33 87 THR A C 1
ATOM 686 O O . THR A 1 99 ? 29.407 -12.246 28.331 1.00 28.05 87 THR A O 1
ATOM 690 N N . ASP A 1 100 ? 30.988 -11.575 29.830 1.00 28.97 88 ASP A N 1
ATOM 691 C CA . ASP A 1 100 ? 30.500 -12.503 30.887 1.00 27.85 88 ASP A CA 1
ATOM 692 C C . ASP A 1 100 ? 29.053 -12.236 31.287 1.00 26.89 88 ASP A C 1
ATOM 693 O O . ASP A 1 100 ? 28.258 -13.135 31.385 1.00 25.66 88 ASP A O 1
ATOM 698 N N . LEU A 1 101 ? 28.699 -10.980 31.454 1.00 26.84 89 LEU A N 1
ATOM 699 C CA . LEU A 1 101 ? 27.327 -10.625 31.782 1.00 29.56 89 LEU A CA 1
ATOM 700 C C . LEU A 1 101 ? 26.342 -11.159 30.735 1.00 25.63 89 LEU A C 1
ATOM 701 O O . LEU A 1 101 ? 25.302 -11.754 31.054 1.00 26.36 89 LEU A O 1
ATOM 706 N N . ILE A 1 102 ? 26.675 -10.925 29.467 1.00 25.65 90 ILE A N 1
ATOM 707 C CA . ILE A 1 102 ? 25.816 -11.324 28.350 1.00 25.61 90 ILE A CA 1
ATOM 708 C C . ILE A 1 102 ? 25.673 -12.842 28.288 1.00 26.26 90 ILE A C 1
ATOM 709 O O . ILE A 1 102 ? 24.581 -13.355 28.191 1.00 23.52 90 ILE A O 1
ATOM 714 N N . ILE A 1 103 ? 26.788 -13.544 28.369 1.00 25.64 91 ILE A N 1
ATOM 715 C CA . ILE A 1 103 ? 26.791 -15.008 28.408 1.00 26.80 91 ILE A CA 1
ATOM 716 C C . ILE A 1 103 ? 25.923 -15.549 29.532 1.00 26.84 91 ILE A C 1
ATOM 717 O O . ILE A 1 103 ? 25.072 -16.441 29.327 1.00 28.12 91 ILE A O 1
ATOM 722 N N . GLU A 1 104 ? 26.129 -14.988 30.731 1.00 26.58 92 GLU A N 1
ATOM 723 C CA . GLU A 1 104 ? 25.441 -15.501 31.937 1.00 28.42 92 GLU A CA 1
ATOM 724 C C . GLU A 1 104 ? 23.988 -15.173 31.950 1.00 28.48 92 GLU A C 1
ATOM 725 O O . GLU A 1 104 ? 23.201 -15.852 32.642 1.00 27.67 92 GLU A O 1
ATOM 731 N N . SER A 1 105 ? 23.605 -14.162 31.190 1.00 26.59 93 SER A N 1
ATOM 732 C CA . SER A 1 105 ? 22.192 -13.794 31.087 1.00 27.17 93 SER A CA 1
ATOM 733 C C . SER A 1 105 ? 21.360 -14.745 30.278 1.00 28.45 93 SER A C 1
ATOM 734 O O . SER A 1 105 ? 20.131 -14.685 30.313 1.00 27.25 93 SER A O 1
ATOM 737 N N . GLY A 1 106 ? 22.019 -15.530 29.454 1.00 24.23 94 GLY A N 1
ATOM 738 C CA . GLY A 1 106 ? 21.353 -16.489 28.574 1.00 25.39 94 GLY A CA 1
ATOM 739 C C . GLY A 1 106 ? 21.034 -15.985 27.162 1.00 23.89 94 GLY A C 1
ATOM 740 O O . GLY A 1 106 ? 20.412 -16.677 26.344 1.00 25.04 94 GLY A O 1
ATOM 741 N N . ILE A 1 107 ? 21.416 -14.751 26.888 1.00 24.46 95 ILE A N 1
ATOM 742 C CA . ILE A 1 107 ? 21.331 -14.186 25.571 1.00 23.75 95 ILE A CA 1
ATOM 743 C C . ILE A 1 107 ? 22.014 -15.080 24.533 1.00 24.38 95 ILE A C 1
ATOM 744 O O . ILE A 1 107 ? 23.120 -15.539 24.746 1.00 24.63 95 ILE A O 1
ATOM 749 N N . LYS A 1 108 ? 21.287 -15.386 23.461 1.00 22.77 96 LYS A N 1
ATOM 750 C CA . LYS A 1 108 ? 21.780 -16.311 22.460 1.00 26.73 96 LYS A CA 1
ATOM 751 C C . LYS A 1 108 ? 22.307 -15.735 21.167 1.00 24.50 96 LYS A C 1
ATOM 752 O O . LYS A 1 108 ? 22.910 -16.460 20.373 1.00 23.65 96 LYS A O 1
ATOM 756 N N . THR A 1 109 ? 22.057 -14.457 20.936 1.00 24.67 97 THR A N 1
ATOM 757 C CA . THR A 1 109 ? 22.418 -13.772 19.711 1.00 23.27 97 THR A CA 1
ATOM 758 C C . THR A 1 109 ? 22.833 -12.374 20.076 1.00 23.27 97 THR A C 1
ATOM 759 O O . THR A 1 109 ? 22.144 -11.699 20.856 1.00 22.82 97 THR A O 1
ATOM 763 N N . VAL A 1 110 ? 24.006 -11.975 19.589 1.00 24.61 98 VAL A N 1
ATOM 764 C CA . VAL A 1 110 ? 24.570 -10.658 19.813 1.00 22.41 98 VAL A CA 1
ATOM 765 C C . VAL A 1 110 ? 24.830 -10.045 18.431 1.00 23.19 98 VAL A C 1
ATOM 766 O O . VAL A 1 110 ? 25.514 -10.641 17.560 1.00 24.48 98 VAL A O 1
ATOM 770 N N . VAL A 1 111 ? 24.186 -8.926 18.172 1.00 23.89 99 VAL A N 1
ATOM 771 C CA . VAL A 1 111 ? 24.292 -8.203 16.918 1.00 23.34 99 VAL A CA 1
ATOM 772 C C . VAL A 1 111 ? 25.065 -6.906 17.207 1.00 24.65 99 VAL A C 1
ATOM 773 O O . VAL A 1 111 ? 24.622 -6.099 18.023 1.00 26.74 99 VAL A O 1
ATOM 777 N N . ILE A 1 112 ? 26.179 -6.732 16.504 1.00 25.67 100 ILE A N 1
ATOM 778 C CA A ILE A 1 112 ? 27.149 -5.664 16.712 0.50 26.10 100 ILE A CA 1
ATOM 779 C CA B ILE A 1 112 ? 27.063 -5.602 16.726 0.50 26.50 100 ILE A CA 1
ATOM 780 C C . ILE A 1 112 ? 27.202 -4.752 15.472 1.00 28.50 100 ILE A C 1
ATOM 781 O O . ILE A 1 112 ? 27.127 -5.235 14.340 1.00 27.29 100 ILE A O 1
ATOM 790 N N . GLY A 1 113 ? 27.371 -3.447 15.677 1.00 28.35 101 GLY A N 1
ATOM 791 C CA . GLY A 1 113 ? 27.552 -2.516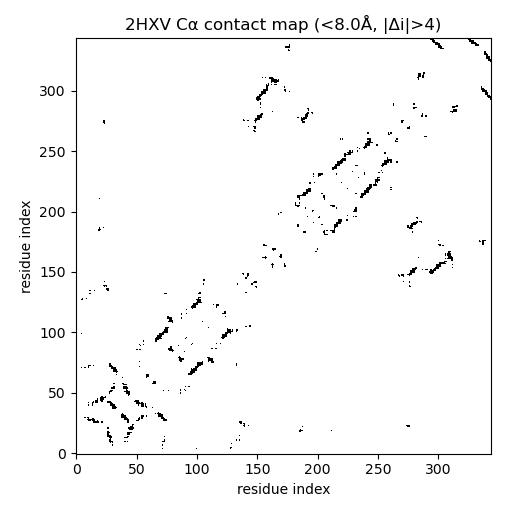 14.591 1.00 25.93 101 GLY A CA 1
ATOM 792 C C . GLY A 1 113 ? 28.974 -2.554 14.102 1.00 25.72 101 GLY A C 1
ATOM 793 O O . GLY A 1 113 ? 29.225 -2.708 12.898 1.00 29.00 101 GLY A O 1
ATOM 794 N N . THR A 1 114 ? 29.922 -2.424 15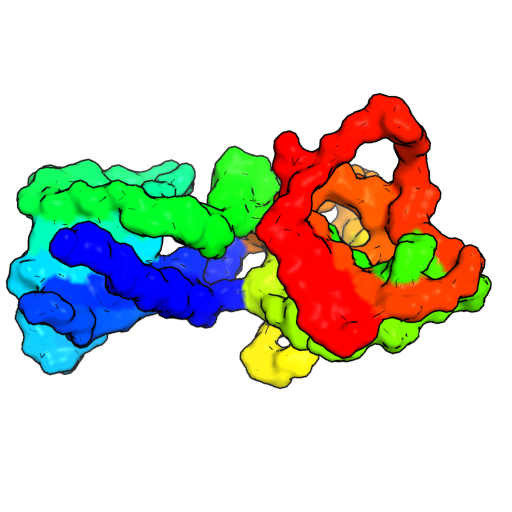.021 1.00 28.53 102 THR A N 1
ATOM 795 C CA . THR A 1 114 ? 31.338 -2.427 14.620 1.00 28.22 102 THR A CA 1
ATOM 796 C C . THR A 1 114 ? 32.208 -2.976 15.725 1.00 30.15 102 THR A C 1
ATOM 797 O O . THR A 1 114 ? 31.848 -2.915 16.894 1.00 25.56 102 THR A O 1
ATOM 801 N N . ARG A 1 115 ? 33.330 -3.584 15.351 1.00 29.39 103 ARG A N 1
ATOM 802 C CA . ARG A 1 115 ? 34.243 -4.095 16.372 1.00 28.83 103 ARG A CA 1
ATOM 803 C C . ARG A 1 115 ? 35.002 -2.977 17.043 1.00 28.98 103 ARG A C 1
ATOM 804 O O . ARG A 1 115 ? 35.186 -1.915 16.481 1.00 28.89 103 ARG A O 1
ATOM 812 N N . ASP A 1 116 ? 35.466 -3.214 18.269 1.00 28.79 104 ASP A N 1
ATOM 813 C CA . ASP A 1 116 ? 36.128 -2.173 19.014 1.00 31.94 104 ASP A CA 1
ATOM 814 C C . ASP A 1 116 ? 37.591 -2.121 18.568 1.00 34.33 104 ASP A C 1
ATOM 815 O O . ASP A 1 116 ? 38.296 -3.104 18.748 1.00 36.71 104 ASP A O 1
ATOM 820 N N . PRO A 1 117 ? 38.048 -0.965 18.024 1.00 35.14 105 PRO A N 1
ATOM 821 C CA . PRO A 1 117 ? 39.427 -0.849 17.574 1.00 37.21 105 PRO A CA 1
ATOM 822 C C . PRO A 1 117 ? 40.439 -0.737 18.722 1.00 38.72 105 PRO A C 1
ATOM 823 O O . PRO A 1 117 ? 41.627 -0.883 18.503 1.00 43.95 105 PRO A O 1
ATOM 827 N N . ASN A 1 118 ? 39.974 -0.544 19.936 1.00 38.33 106 ASN A N 1
ATOM 828 C CA . ASN A 1 118 ? 40.855 -0.473 21.074 1.00 42.32 106 ASN A CA 1
ATOM 829 C C . ASN A 1 118 ? 41.333 -1.868 21.520 1.00 46.18 106 ASN A C 1
ATOM 830 O O . ASN A 1 118 ? 40.528 -2.681 21.960 1.00 45.61 106 ASN A O 1
ATOM 835 N N . PRO A 1 119 ? 42.659 -2.130 21.450 1.00 52.91 107 PRO A N 1
ATOM 836 C CA . PRO A 1 119 ? 43.181 -3.484 21.756 1.00 53.22 107 PRO A CA 1
ATOM 837 C C . PRO A 1 119 ? 42.810 -4.011 23.141 1.00 52.55 107 PRO A C 1
ATOM 838 O O . PRO A 1 119 ? 42.537 -5.197 23.299 1.00 55.37 107 PRO A O 1
ATOM 842 N N . VAL A 1 120 ? 42.759 -3.123 24.120 1.00 49.95 108 VAL A N 1
ATOM 843 C CA . VAL A 1 120 ? 42.501 -3.514 25.492 1.00 49.52 108 VAL A CA 1
ATOM 844 C C . VAL A 1 120 ? 41.093 -4.062 25.708 1.00 49.14 108 VAL A C 1
ATOM 845 O O . VAL A 1 120 ? 40.828 -4.649 26.751 1.00 50.37 108 VAL A O 1
ATOM 847 N N . SER A 1 121 ? 40.191 -3.883 24.738 1.00 47.55 109 SER A N 1
ATOM 848 C CA . SER A 1 121 ? 38.805 -4.366 24.883 1.00 46.98 109 SER A CA 1
ATOM 849 C C . SER A 1 121 ? 38.713 -5.898 24.711 1.00 46.56 109 SER A C 1
ATOM 850 O O . SER A 1 121 ? 37.748 -6.517 25.153 1.00 48.04 109 SER A O 1
ATOM 853 N N . GLY A 1 122 ? 39.721 -6.487 24.068 1.00 43.52 110 GLY A N 1
ATOM 854 C CA . GLY A 1 122 ? 39.823 -7.941 23.944 1.00 41.92 110 GLY A CA 1
ATOM 855 C C . GLY A 1 122 ? 38.929 -8.487 22.842 1.00 41.61 110 GLY A C 1
ATOM 856 O O . GLY A 1 122 ? 38.396 -7.723 22.041 1.00 41.42 110 GLY A O 1
ATOM 857 N N . ASN A 1 123 ? 38.740 -9.806 22.849 1.00 36.91 111 ASN A N 1
ATOM 858 C CA . ASN A 1 123 ? 38.148 -10.555 21.740 1.00 39.19 111 ASN A CA 1
ATOM 859 C C . ASN A 1 123 ? 36.718 -10.983 22.083 1.00 31.39 111 ASN A C 1
ATOM 860 O O . ASN A 1 123 ? 36.429 -12.155 22.296 1.00 34.61 111 ASN A O 1
ATOM 865 N N . GLY A 1 124 ? 35.852 -9.981 22.202 1.00 32.20 112 GLY A N 1
ATOM 866 C CA . GLY A 1 124 ? 34.485 -10.236 22.578 1.00 32.35 112 GLY A CA 1
ATOM 867 C C . GLY A 1 124 ? 33.799 -11.176 21.592 1.00 27.84 112 GLY A C 1
ATOM 868 O O . GLY A 1 124 ? 33.147 -12.143 21.997 1.00 33.71 112 GLY A O 1
ATOM 869 N N . VAL A 1 125 ? 33.907 -10.869 20.306 1.00 26.21 113 VAL A N 1
ATOM 870 C CA . VAL A 1 125 ? 33.232 -11.673 19.254 1.00 27.26 113 VAL A CA 1
ATOM 871 C C . VAL A 1 125 ? 33.629 -13.153 19.437 1.00 24.58 113 VAL A C 1
ATOM 872 O O . VAL A 1 125 ? 32.800 -14.060 19.435 1.00 27.64 113 VAL A O 1
ATOM 876 N N . GLU A 1 126 ? 34.912 -13.405 19.624 1.00 28.58 114 GLU A N 1
ATOM 877 C CA . GLU A 1 126 ? 35.397 -14.760 19.735 1.00 27.59 114 GLU A CA 1
ATOM 878 C C . GLU A 1 126 ? 34.908 -15.468 20.990 1.00 29.13 114 GLU A C 1
ATOM 879 O O . GLU A 1 126 ? 34.554 -16.655 20.954 1.00 26.41 114 GLU A O 1
ATOM 885 N N . LYS A 1 127 ? 34.884 -14.761 22.112 1.00 27.55 115 LYS A N 1
ATOM 886 C CA . LYS A 1 127 ? 34.409 -15.336 23.349 1.00 28.57 115 LYS A CA 1
ATOM 887 C C . LYS A 1 127 ? 32.957 -15.739 23.192 1.00 25.82 115 LYS A C 1
ATOM 888 O O . LYS A 1 127 ? 32.540 -16.812 23.639 1.00 29.16 115 LYS A O 1
ATOM 894 N N . PHE A 1 128 ? 32.170 -14.862 22.560 1.00 25.89 116 PHE A N 1
ATOM 895 C CA . PHE A 1 128 ? 30.768 -15.187 22.430 1.00 25.10 116 PHE A CA 1
ATOM 896 C C . PHE A 1 128 ? 30.615 -16.467 21.615 1.00 22.62 116 PHE A C 1
ATOM 897 O O . PHE A 1 128 ? 29.856 -17.343 21.982 1.00 25.40 116 PHE A O 1
ATOM 905 N N . ARG A 1 129 ? 31.341 -16.556 20.513 1.00 24.46 117 ARG A N 1
ATOM 906 C CA . ARG A 1 129 ? 31.175 -17.697 19.625 1.00 25.29 117 ARG A CA 1
ATOM 907 C C . ARG A 1 129 ? 31.659 -18.983 20.270 1.00 22.24 117 ARG A C 1
ATOM 908 O O . ARG A 1 129 ? 31.142 -20.056 19.981 1.00 27.80 117 ARG A O 1
ATOM 916 N N . ASN A 1 130 ? 32.599 -18.859 21.202 1.00 24.05 118 ASN A N 1
ATOM 917 C CA . ASN A 1 130 ? 33.056 -19.981 22.003 1.00 27.27 118 ASN A CA 1
ATOM 918 C C . ASN A 1 130 ? 32.057 -20.425 23.086 1.00 27.95 118 ASN A C 1
ATOM 919 O O . ASN A 1 130 ? 32.286 -21.424 23.727 1.00 29.76 118 ASN A O 1
ATOM 924 N N . HIS A 1 131 ? 30.993 -19.667 23.318 1.00 23.47 119 HIS A N 1
ATOM 925 C CA . HIS A 1 131 ? 29.956 -20.026 24.290 1.00 22.80 119 HIS A CA 1
ATOM 926 C C . HIS A 1 131 ? 28.613 -20.113 23.572 1.00 26.08 119 HIS A C 1
ATOM 927 O O . HIS A 1 131 ? 27.567 -19.794 24.131 1.00 27.25 119 HIS A O 1
ATOM 934 N N . GLY A 1 132 ? 28.687 -20.593 22.337 1.00 22.60 120 GLY A N 1
ATOM 935 C CA . GLY A 1 132 ? 27.528 -21.006 21.586 1.00 23.53 120 GLY A CA 1
ATOM 936 C C . GLY A 1 132 ? 26.658 -19.924 21.038 1.00 22.97 120 GLY A C 1
ATOM 937 O O . GLY A 1 132 ? 25.566 -20.221 20.519 1.00 22.45 120 GLY A O 1
ATOM 938 N N . ILE A 1 133 ? 27.109 -18.678 21.154 1.00 21.50 121 ILE A N 1
ATOM 939 C CA . ILE A 1 133 ? 26.283 -17.555 20.784 1.00 21.07 121 ILE A CA 1
ATOM 940 C C . ILE A 1 133 ? 26.474 -17.224 19.311 1.00 22.37 121 ILE A C 1
ATOM 941 O O . ILE A 1 133 ? 27.546 -17.395 18.762 1.00 23.55 121 ILE A O 1
ATOM 946 N N . GLU A 1 134 ? 25.376 -16.824 18.681 1.00 23.82 122 GLU A N 1
ATOM 947 C CA . GLU A 1 134 ? 25.353 -16.320 17.345 1.00 22.43 122 GLU A CA 1
ATOM 948 C C . GLU A 1 134 ? 25.781 -14.860 17.315 1.00 23.15 122 GLU A C 1
ATOM 949 O O . GLU A 1 134 ? 25.120 -14.029 17.943 1.00 23.55 122 GLU A O 1
ATOM 955 N N . VAL A 1 135 ? 26.913 -14.549 16.674 1.00 23.47 123 VAL A N 1
ATOM 956 C CA . VAL A 1 135 ? 27.347 -13.136 16.610 1.00 24.47 123 VAL A CA 1
ATOM 957 C C . VAL A 1 135 ? 27.181 -12.642 15.197 1.00 25.62 123 VAL A C 1
ATOM 958 O O . VAL A 1 135 ? 27.736 -13.235 14.269 1.00 24.68 123 VAL A O 1
ATOM 962 N N . ILE A 1 136 ? 26.379 -11.593 15.032 1.00 21.66 124 ILE A N 1
ATOM 963 C CA . ILE A 1 136 ? 26.150 -10.971 13.726 1.00 24.43 124 ILE A CA 1
ATOM 964 C C . ILE A 1 136 ? 26.870 -9.629 13.741 1.00 26.11 124 ILE A C 1
ATOM 965 O O . ILE A 1 136 ? 26.641 -8.816 14.628 1.00 27.26 124 ILE A O 1
ATOM 970 N N . GLU A 1 137 ? 27.776 -9.425 12.796 1.00 26.21 125 GLU A N 1
ATOM 971 C CA . GLU A 1 137 ? 28.628 -8.238 12.813 1.00 29.41 125 GLU A CA 1
ATOM 972 C C . GLU A 1 137 ? 28.313 -7.307 11.658 1.00 31.17 125 GLU A C 1
ATOM 973 O O . GLU A 1 137 ? 27.992 -7.749 10.573 1.00 33.74 125 GLU A O 1
ATOM 979 N N . GLY A 1 138 ? 28.457 -6.022 11.879 1.00 27.40 126 GLY A N 1
ATOM 980 C CA . GLY A 1 138 ? 28.426 -5.040 10.808 1.00 27.49 126 GLY A CA 1
ATOM 981 C C . GLY A 1 138 ? 27.068 -4.460 10.489 1.00 24.84 126 GLY A C 1
ATOM 982 O O . GLY A 1 138 ? 26.900 -3.870 9.439 1.00 25.87 126 GLY A O 1
ATOM 983 N N . VAL A 1 139 ? 26.094 -4.590 11.377 1.00 25.77 127 VAL A N 1
ATOM 984 C CA . VAL A 1 139 ? 24.771 -4.013 11.113 1.00 25.75 127 VAL A CA 1
ATOM 985 C C . VAL A 1 139 ? 24.819 -2.485 11.273 1.00 27.61 127 VAL A C 1
ATOM 986 O O . VAL A 1 139 ? 25.234 -1.958 12.303 1.00 26.45 127 VAL A O 1
ATOM 990 N N . LEU A 1 140 ? 24.449 -1.774 10.218 1.00 26.77 128 LEU A N 1
ATOM 991 C CA . LEU A 1 140 ? 24.581 -0.323 10.124 1.00 26.43 128 LEU A CA 1
ATOM 992 C C . LEU A 1 140 ? 25.990 0.132 10.495 1.00 27.24 128 LEU A C 1
ATOM 993 O O . LEU A 1 140 ? 26.171 1.158 11.111 1.00 25.85 128 LEU A O 1
ATOM 998 N N . GLU A 1 141 ? 27.003 -0.632 10.079 1.00 28.58 129 GLU A N 1
ATOM 999 C CA . GLU A 1 141 ? 28.363 -0.363 10.505 1.00 25.49 129 GLU A CA 1
ATOM 1000 C C . GLU A 1 141 ? 28.838 1.046 10.144 1.00 26.65 129 GLU A C 1
ATOM 1001 O O . GLU A 1 141 ? 29.485 1.698 10.936 1.00 25.09 129 GLU A O 1
ATOM 1007 N N . GLU A 1 142 ? 28.539 1.511 8.940 1.00 26.22 130 GLU A N 1
ATOM 1008 C CA . GLU A 1 142 ? 28.992 2.825 8.530 1.00 27.39 130 GLU A CA 1
ATOM 1009 C C . GLU A 1 142 ? 28.424 3.916 9.441 1.00 25.83 130 GLU A C 1
ATOM 1010 O O . GLU A 1 142 ? 29.139 4.841 9.801 1.00 29.55 130 GLU A O 1
ATOM 1013 N N . GLU A 1 143 ? 27.140 3.817 9.783 1.00 28.15 131 GLU A N 1
ATOM 1014 C CA . GLU A 1 143 ? 26.459 4.791 10.645 1.00 24.84 131 GLU A CA 1
ATOM 1015 C C . GLU A 1 143 ? 27.090 4.764 12.050 1.00 26.21 131 GLU A C 1
ATOM 1016 O O . GLU A 1 143 ? 27.203 5.803 12.739 1.00 25.37 131 GLU A O 1
ATOM 1019 N N . VAL A 1 144 ? 27.413 3.562 12.520 1.00 24.50 132 VAL A N 1
ATOM 1020 C CA . VAL A 1 144 ? 28.019 3.431 13.815 1.00 25.39 132 VAL A CA 1
ATOM 1021 C C . VAL A 1 144 ? 29.421 3.959 13.827 1.00 24.94 132 VAL A C 1
ATOM 1022 O O . VAL A 1 144 ? 29.833 4.555 14.808 1.00 23.55 132 VAL A O 1
ATOM 1026 N N . LYS A 1 145 ? 30.176 3.736 12.763 1.00 24.59 133 LYS A N 1
ATOM 1027 C CA . LYS A 1 145 ? 31.526 4.347 12.739 1.00 26.70 133 LYS A CA 1
ATOM 1028 C C . LYS A 1 145 ? 31.484 5.890 12.749 1.00 24.68 133 LYS A C 1
ATOM 1029 O O . LYS A 1 145 ? 32.361 6.541 13.312 1.00 29.15 133 LYS A O 1
ATOM 1035 N N . LYS A 1 146 ? 30.485 6.469 12.067 1.00 28.14 134 LYS A N 1
ATOM 1036 C CA . LYS A 1 146 ? 30.276 7.902 12.113 1.00 30.22 134 LYS A CA 1
ATOM 1037 C C . LYS A 1 146 ? 29.971 8.323 13.540 1.00 28.60 134 LYS A C 1
ATOM 1038 O O . LYS A 1 146 ? 30.535 9.291 14.033 1.00 26.64 134 LYS A O 1
ATOM 1042 N N . LEU A 1 147 ? 29.045 7.604 14.179 1.00 28.95 135 LEU A N 1
ATOM 1043 C CA . LEU A 1 147 ? 28.684 7.826 15.581 1.00 28.02 135 LEU A CA 1
ATOM 1044 C C . LEU A 1 147 ? 29.908 7.886 16.486 1.00 29.66 135 LEU A C 1
ATOM 1045 O O . LEU A 1 147 ? 30.005 8.788 17.330 1.00 25.32 135 LEU A O 1
ATOM 1050 N N . CYS A 1 148 ? 30.824 6.948 16.295 1.00 28.58 136 CYS A N 1
ATOM 1051 C CA . CYS A 1 148 ? 32.068 6.801 17.104 1.00 29.26 136 CYS A CA 1
ATOM 1052 C C . CYS A 1 148 ? 33.327 7.386 16.489 1.00 27.29 136 CYS A C 1
ATOM 1053 O O . CYS A 1 148 ? 34.442 6.998 16.862 1.00 27.55 136 CYS A O 1
ATOM 1056 N N . GLU A 1 149 ? 33.187 8.306 15.549 1.00 26.62 137 GLU A N 1
ATOM 1057 C CA . GLU A 1 149 ? 34.350 8.704 14.821 1.00 28.54 137 GLU A CA 1
ATOM 1058 C C . GLU A 1 149 ? 35.397 9.399 15.714 1.00 27.62 137 GLU A C 1
ATOM 1059 O O . GLU A 1 149 ? 36.609 9.349 15.427 1.00 26.57 137 GLU A O 1
ATOM 1065 N N . PHE A 1 150 ? 34.946 10.079 16.769 1.00 26.72 138 PHE A N 1
ATOM 1066 C CA . PHE A 1 150 ? 35.896 10.684 17.673 1.00 25.02 138 PHE A CA 1
ATOM 1067 C C . PHE A 1 150 ? 36.754 9.618 18.288 1.00 25.73 138 PHE A C 1
ATOM 1068 O O . PHE A 1 150 ? 37.991 9.675 18.286 1.00 26.98 138 PHE A O 1
ATOM 1076 N N . PHE A 1 151 ? 36.103 8.613 18.853 1.00 26.12 139 PHE A N 1
ATOM 1077 C CA . PHE A 1 151 ? 36.820 7.531 19.521 1.00 27.24 139 PHE A CA 1
ATOM 1078 C C . PHE A 1 151 ? 37.693 6.775 18.535 1.00 28.79 139 PHE A C 1
ATOM 1079 O O . PHE A 1 151 ? 38.839 6.475 18.815 1.00 28.12 139 PHE A O 1
ATOM 1087 N N . ILE A 1 152 ? 37.178 6.491 17.341 1.00 31.13 140 ILE A N 1
ATOM 1088 C CA . ILE A 1 152 ? 37.952 5.743 16.369 1.00 27.50 140 ILE A CA 1
ATOM 1089 C C . ILE A 1 152 ? 39.213 6.481 16.005 1.00 27.32 140 ILE A C 1
ATOM 1090 O O . ILE A 1 152 ? 40.288 5.880 15.910 1.00 27.89 140 ILE A O 1
ATOM 1095 N N . THR A 1 153 ? 39.095 7.807 15.838 1.00 26.64 141 THR A N 1
ATOM 1096 C CA . THR A 1 153 ? 40.249 8.658 15.528 1.00 24.37 141 THR A CA 1
ATOM 1097 C C . THR A 1 153 ? 41.258 8.649 16.696 1.00 26.02 141 THR A C 1
ATOM 1098 O O . THR A 1 153 ? 42.467 8.447 16.497 1.00 26.91 141 THR A O 1
ATOM 1102 N N . TYR A 1 154 ? 40.742 8.864 17.902 1.00 27.86 142 TYR A N 1
ATOM 1103 C CA . TYR A 1 154 ? 41.546 8.912 19.127 1.00 27.78 142 TYR A CA 1
ATOM 1104 C C . TYR A 1 154 ? 42.372 7.610 19.269 1.00 29.75 142 TYR A C 1
ATOM 1105 O O . TYR A 1 154 ? 43.582 7.651 19.517 1.00 29.38 142 TYR A O 1
ATOM 1114 N N . VAL A 1 155 ? 41.719 6.477 19.071 1.00 31.25 143 VAL A N 1
ATOM 1115 C CA . VAL A 1 155 ? 42.346 5.190 19.326 1.00 33.47 143 VAL A CA 1
ATOM 1116 C C . VAL A 1 155 ? 43.307 4.870 18.191 1.00 36.15 143 VAL A C 1
ATOM 1117 O O . VAL A 1 155 ? 44.447 4.399 18.446 1.00 36.99 143 VAL A O 1
ATOM 1121 N N . THR A 1 156 ? 42.868 5.093 16.952 1.00 32.35 144 THR A N 1
ATOM 1122 C CA . THR A 1 156 ? 43.638 4.622 15.812 1.00 31.57 144 THR A CA 1
ATOM 1123 C C . THR A 1 156 ? 44.673 5.567 15.335 1.00 30.95 144 THR A C 1
ATOM 1124 O O . THR A 1 156 ? 45.610 5.107 14.717 1.00 28.23 144 THR A O 1
ATOM 1128 N N . LYS A 1 157 ? 44.508 6.878 15.559 1.00 28.98 145 LYS A N 1
ATOM 1129 C CA . LYS A 1 157 ? 45.464 7.882 15.078 1.00 29.22 145 LYS A CA 1
ATOM 1130 C C . LYS A 1 157 ? 46.185 8.620 16.187 1.00 29.61 145 LYS A C 1
ATOM 1131 O O . LYS A 1 157 ? 47.048 9.467 15.934 1.00 28.08 145 LYS A O 1
ATOM 1137 N N . LYS A 1 158 ? 45.786 8.331 17.425 1.00 28.58 146 LYS A N 1
ATOM 1138 C CA . LYS A 1 158 ? 46.379 8.941 18.607 1.00 31.33 146 LYS A CA 1
ATOM 1139 C C . LYS A 1 158 ? 46.411 10.456 18.547 1.00 31.72 146 LYS A C 1
ATOM 1140 O O . LYS A 1 158 ? 47.408 11.110 18.855 1.00 29.09 146 LYS A O 1
ATOM 1144 N N . ARG A 1 159 ? 45.261 11.031 18.181 1.00 28.23 147 ARG A N 1
ATOM 1145 C CA . ARG A 1 159 ? 45.072 12.479 18.182 1.00 29.74 147 ARG A CA 1
ATOM 1146 C C . ARG A 1 159 ? 43.584 12.712 18.269 1.00 27.26 147 ARG A C 1
ATOM 1147 O O . ARG A 1 159 ? 42.812 11.784 18.027 1.00 30.61 147 ARG A O 1
ATOM 1155 N N . PRO A 1 160 ? 43.157 13.925 18.610 1.00 28.03 148 PRO A N 1
ATOM 1156 C CA . PRO A 1 160 ? 41.736 14.258 18.529 1.00 27.79 148 PRO A CA 1
ATOM 1157 C C . PRO A 1 160 ? 41.227 14.342 17.077 1.00 25.24 148 PRO A C 1
ATOM 1158 O O . PRO A 1 160 ? 41.975 14.630 16.151 1.00 24.60 148 PRO A O 1
ATOM 1162 N N . PHE A 1 161 ? 39.953 14.061 16.908 1.00 23.18 149 PHE A N 1
ATOM 1163 C CA . PHE A 1 161 ? 39.245 14.344 15.665 1.00 20.96 149 PHE A CA 1
ATOM 1164 C C . PHE A 1 161 ? 39.142 15.848 15.575 1.00 22.84 149 PHE A C 1
ATOM 1165 O O . PHE A 1 161 ? 38.782 16.479 16.563 1.00 24.39 149 PHE A O 1
ATOM 1173 N N . VAL A 1 162 ? 39.396 16.416 14.407 1.00 23.93 150 VAL A N 1
ATOM 1174 C CA . VAL A 1 162 ? 39.420 17.866 14.202 1.00 22.04 150 VAL A CA 1
ATOM 1175 C C . VAL A 1 162 ? 38.313 18.278 13.272 1.00 24.40 150 VAL A C 1
ATOM 1176 O O . VAL A 1 162 ? 38.224 17.802 12.159 1.00 25.77 150 VAL A O 1
ATOM 1180 N N . ALA A 1 163 ? 37.441 19.145 13.750 1.00 24.49 151 ALA A N 1
ATOM 1181 C CA . ALA A 1 163 ? 36.418 19.800 12.903 1.00 27.28 151 ALA A CA 1
ATOM 1182 C C . ALA A 1 163 ? 36.752 21.252 12.822 1.00 26.72 151 ALA A C 1
ATOM 1183 O O . ALA A 1 163 ? 37.240 21.850 13.810 1.00 28.20 151 ALA A O 1
ATOM 1185 N N . LEU A 1 164 ? 36.511 21.843 11.659 1.00 25.19 152 LEU A N 1
ATOM 1186 C CA . LEU A 1 164 ? 36.715 23.279 11.473 1.00 25.71 152 LEU A CA 1
ATOM 1187 C C . LEU A 1 164 ? 35.421 23.873 11.090 1.00 28.20 152 LEU A C 1
ATOM 1188 O O . LEU A 1 164 ? 34.800 23.422 10.131 1.00 28.37 152 LEU A O 1
ATOM 1193 N N . LYS A 1 165 ? 34.975 24.840 11.895 1.00 23.31 153 LYS A N 1
ATOM 1194 C CA . LYS A 1 165 ? 33.711 25.502 11.689 1.00 26.55 153 LYS A CA 1
ATOM 1195 C C . LYS A 1 165 ? 33.891 27.003 11.503 1.00 27.29 153 LYS A C 1
ATOM 1196 O O . LYS A 1 165 ? 34.458 27.637 12.354 1.00 26.67 153 LYS A O 1
ATOM 1202 N N . TYR A 1 166 ? 33.362 27.545 10.403 1.00 25.33 154 TYR A N 1
ATOM 1203 C CA . TYR A 1 166 ? 33.371 28.968 10.150 1.00 26.18 154 TYR A CA 1
ATOM 1204 C C . TYR A 1 166 ? 32.013 29.476 9.764 1.00 24.92 154 TYR A C 1
ATOM 1205 O O . TYR A 1 166 ? 31.198 28.721 9.261 1.00 25.69 154 TYR A O 1
ATOM 1214 N N . ALA A 1 167 ? 31.820 30.784 9.956 1.00 22.87 155 ALA A N 1
ATOM 1215 C CA . ALA A 1 167 ? 30.630 31.524 9.580 1.00 27.85 155 ALA A CA 1
ATOM 1216 C C . ALA A 1 167 ? 31.045 32.576 8.612 1.00 25.86 155 ALA A C 1
ATOM 1217 O O . ALA A 1 167 ? 31.778 33.488 8.937 1.00 26.02 155 ALA A O 1
ATOM 1219 N N . SER A 1 168 ? 30.526 32.476 7.401 1.00 22.80 156 SER A N 1
ATOM 1220 C CA . SER A 1 168 ? 30.970 33.348 6.281 1.00 22.83 156 SER A CA 1
ATOM 1221 C C . SER A 1 168 ? 29.805 33.935 5.532 1.00 24.76 156 SER A C 1
ATOM 1222 O O . SER A 1 168 ? 28.738 33.343 5.471 1.00 26.65 156 SER A O 1
ATOM 1225 N N . THR A 1 169 ? 30.037 35.094 4.966 1.00 24.57 157 THR A N 1
ATOM 1226 C CA . THR A 1 169 ? 29.155 35.694 3.965 1.00 24.71 157 THR A CA 1
ATOM 1227 C C . THR A 1 169 ? 29.291 34.939 2.651 1.00 26.22 157 THR A C 1
ATOM 1228 O O . THR A 1 169 ? 30.208 34.131 2.483 1.00 26.07 157 THR A O 1
ATOM 1232 N N . LEU A 1 170 ? 28.413 35.232 1.692 1.00 26.63 158 LEU A N 1
ATOM 1233 C CA . LEU A 1 170 ? 28.564 34.663 0.366 1.00 24.92 158 LEU A CA 1
ATOM 1234 C C . LEU A 1 170 ? 29.900 34.899 -0.269 1.00 26.29 158 LEU A C 1
ATOM 1235 O O . LEU A 1 170 ? 30.373 34.075 -1.023 1.00 27.22 158 LEU A O 1
ATOM 1240 N N . ASP A 1 171 ? 30.511 36.036 0.059 1.00 23.90 159 ASP A N 1
ATOM 1241 C CA . ASP A 1 171 ? 31.797 36.387 -0.483 1.00 24.27 159 ASP A CA 1
ATOM 1242 C C . ASP A 1 171 ? 32.959 36.011 0.390 1.00 24.28 159 ASP A C 1
ATOM 1243 O O . ASP A 1 171 ? 34.015 36.590 0.274 1.00 25.00 159 ASP A O 1
ATOM 1248 N N . GLY A 1 172 ? 32.773 35.043 1.290 1.00 24.02 160 GLY A N 1
ATOM 1249 C CA . GLY A 1 172 ? 33.919 34.468 1.971 1.00 26.92 160 GLY A CA 1
ATOM 1250 C C . GLY A 1 172 ? 34.505 35.292 3.098 1.00 25.82 160 GLY A C 1
ATOM 1251 O O . GLY A 1 172 ? 35.655 35.079 3.469 1.00 27.73 160 GLY A O 1
ATOM 1252 N N . LYS A 1 173 ? 33.724 36.204 3.654 1.00 24.37 161 LYS A N 1
ATOM 1253 C CA . LYS A 1 173 ? 34.182 37.057 4.728 1.00 23.94 161 LYS A CA 1
ATOM 1254 C C . LYS A 1 173 ? 33.666 36.561 6.085 1.00 25.79 161 LYS A C 1
ATOM 1255 O O . LYS A 1 173 ? 32.460 36.223 6.249 1.00 23.24 161 LYS A O 1
ATOM 1261 N N . ILE A 1 174 ? 34.586 36.476 7.029 1.00 24.56 162 ILE A N 1
ATOM 1262 C CA . ILE A 1 174 ? 34.247 36.146 8.419 1.00 25.22 162 ILE A CA 1
ATOM 1263 C C . ILE A 1 174 ? 34.131 37.414 9.288 1.00 27.38 162 ILE A C 1
ATOM 1264 O O . ILE A 1 174 ? 33.700 37.325 10.428 1.00 28.34 162 ILE A O 1
ATOM 1269 N N . ALA A 1 175 ? 34.472 38.571 8.706 1.00 26.00 163 ALA A N 1
ATOM 1270 C CA . ALA A 1 175 ? 34.284 39.868 9.364 1.00 24.40 163 ALA A CA 1
ATOM 1271 C C . ALA A 1 175 ? 34.159 40.941 8.299 1.00 27.85 163 ALA A C 1
ATOM 1272 O O . ALA A 1 175 ? 34.715 40.796 7.208 1.00 29.27 163 ALA A O 1
ATOM 1274 N N . ASP A 1 176 ? 33.461 42.020 8.636 1.00 28.68 164 ASP A N 1
ATOM 1275 C CA . ASP A 1 176 ? 33.330 43.148 7.692 1.00 27.95 164 ASP A CA 1
ATOM 1276 C C . ASP A 1 176 ? 34.568 44.042 7.723 1.00 26.93 164 ASP A C 1
ATOM 1277 O O . ASP A 1 176 ? 35.609 43.725 8.305 1.00 26.88 164 ASP A O 1
ATOM 1282 N N . HIS A 1 177 ? 34.484 45.154 7.015 1.00 28.97 165 HIS A N 1
ATOM 1283 C CA . HIS A 1 177 ? 35.648 46.031 6.874 1.00 31.71 165 HIS A CA 1
ATOM 1284 C C . HIS A 1 177 ? 36.127 46.634 8.175 1.00 34.13 165 HIS A C 1
ATOM 1285 O O . HIS A 1 177 ? 37.273 47.091 8.242 1.00 36.39 165 HIS A O 1
ATOM 1292 N N . ARG A 1 178 ? 35.274 46.646 9.194 1.00 34.78 166 ARG A N 1
ATOM 1293 C CA . ARG A 1 178 ? 35.642 47.112 10.535 1.00 34.85 166 ARG A CA 1
ATOM 1294 C C . ARG A 1 178 ? 36.129 45.990 11.474 1.00 38.52 166 ARG A C 1
ATOM 1295 O O . ARG A 1 178 ? 36.451 46.252 12.647 1.00 40.28 166 ARG A O 1
ATOM 1303 N N . GLY A 1 179 ? 36.178 44.751 10.963 1.00 35.17 167 GLY A N 1
ATOM 1304 C CA . GLY A 1 179 ? 36.537 43.588 11.744 1.00 35.26 167 GLY A CA 1
ATOM 1305 C C . GLY A 1 179 ? 35.382 43.050 12.565 1.00 32.95 167 GLY A C 1
ATOM 1306 O O . GLY A 1 179 ? 35.614 42.246 13.437 1.00 35.00 167 GLY A O 1
ATOM 1307 N N . ASP A 1 180 ? 34.153 43.497 12.284 1.00 31.19 168 ASP A N 1
ATOM 1308 C CA . ASP A 1 180 ? 32.959 43.109 13.047 1.00 30.26 168 ASP A CA 1
ATOM 1309 C C . ASP A 1 180 ? 32.502 41.762 12.477 1.00 30.63 168 ASP A C 1
ATOM 1310 O O . ASP A 1 180 ? 32.445 41.633 11.257 1.00 28.87 168 ASP A O 1
ATOM 1315 N N . SER A 1 181 ? 32.131 40.825 13.352 1.00 30.54 169 SER A N 1
ATOM 1316 C CA A SER A 1 181 ? 31.673 39.492 12.941 0.50 29.50 169 SER A CA 1
ATOM 1317 C CA B SER A 1 181 ? 31.656 39.509 12.917 0.50 30.32 169 SER A CA 1
ATOM 1318 C C . SER A 1 181 ? 30.291 39.152 13.499 1.00 29.28 169 SER A C 1
ATOM 1319 O O . SER A 1 181 ? 29.745 38.113 13.195 1.00 31.83 169 SER A O 1
ATOM 1324 N N . LYS A 1 182 ? 29.710 40.027 14.298 1.00 30.86 170 LYS A N 1
ATOM 1325 C CA . LYS A 1 182 ? 28.425 39.727 14.883 1.00 31.71 170 LYS A CA 1
ATOM 1326 C C . LYS A 1 182 ? 27.320 39.469 13.848 1.00 35.78 170 LYS A C 1
ATOM 1327 O O . LYS A 1 182 ? 27.315 40.045 12.751 1.00 34.07 170 LYS A O 1
ATOM 1330 N N . TRP A 1 183 ? 26.389 38.600 14.218 1.00 35.37 171 TRP A N 1
ATOM 1331 C CA . TRP A 1 183 ? 25.139 38.460 13.495 1.00 38.00 171 TRP A CA 1
ATOM 1332 C C . TRP A 1 183 ? 25.302 37.781 12.155 1.00 31.91 171 TRP A C 1
ATOM 1333 O O . TRP A 1 183 ? 24.375 37.843 11.363 1.00 37.50 171 TRP A O 1
ATOM 1344 N N . ILE A 1 184 ? 26.388 37.072 11.888 1.00 32.22 172 ILE A N 1
ATOM 1345 C CA . ILE A 1 184 ? 26.414 36.293 10.632 1.00 28.47 172 ILE A CA 1
ATOM 1346 C C . ILE A 1 184 ? 25.527 35.034 10.731 1.00 29.31 172 ILE A C 1
ATOM 1347 O O . ILE A 1 184 ? 24.683 34.800 9.874 1.00 31.14 172 ILE A O 1
ATOM 1352 N N . THR A 1 185 ? 25.716 34.213 11.755 1.00 30.18 173 THR A N 1
ATOM 1353 C CA . THR A 1 185 ? 24.899 33.019 11.952 1.00 28.00 173 THR A CA 1
ATOM 1354 C C . THR A 1 185 ? 23.706 33.414 12.837 1.00 27.79 173 THR A C 1
ATOM 1355 O O . THR A 1 185 ? 23.881 34.137 13.806 1.00 28.03 173 THR A O 1
ATOM 1359 N N . ASP A 1 186 ? 22.519 32.948 12.502 1.00 27.69 174 ASP A N 1
ATOM 1360 C CA . ASP A 1 186 ? 21.298 33.305 13.244 1.00 27.87 174 ASP A CA 1
ATOM 1361 C C . ASP A 1 186 ? 20.408 32.069 13.362 1.00 26.25 174 ASP A C 1
ATOM 1362 O O . ASP A 1 186 ? 20.363 31.442 14.420 1.00 24.95 174 ASP A O 1
ATOM 1367 N N . LYS A 1 187 ? 19.745 31.695 12.281 1.00 26.69 175 LYS A N 1
ATOM 1368 C CA . LYS A 1 187 ? 18.855 30.540 12.304 1.00 25.51 175 LYS A CA 1
ATOM 1369 C C . LYS A 1 187 ? 19.575 29.202 12.390 1.00 24.67 175 LYS A C 1
ATOM 1370 O O . LYS A 1 187 ? 18.946 28.163 12.696 1.00 25.51 175 LYS A O 1
ATOM 1376 N N . LEU A 1 188 ? 20.864 29.190 12.096 1.00 25.85 176 LEU A N 1
ATOM 1377 C CA . LEU A 1 188 ? 21.637 27.952 12.259 1.00 24.39 176 LEU A CA 1
ATOM 1378 C C . LEU A 1 188 ? 22.492 27.946 13.507 1.00 23.04 176 LEU A C 1
ATOM 1379 O O . LEU A 1 188 ? 23.261 27.004 13.709 1.00 24.91 176 LEU A O 1
ATOM 1384 N N . ARG A 1 189 ? 22.394 28.973 14.371 1.00 24.84 177 ARG A N 1
ATOM 1385 C CA . ARG A 1 189 ? 23.103 28.933 15.660 1.00 22.33 177 ARG A CA 1
ATOM 1386 C C . ARG A 1 189 ? 22.893 27.636 16.491 1.00 24.71 177 ARG A C 1
ATOM 1387 O O . ARG A 1 189 ? 23.818 27.156 17.136 1.00 24.77 177 ARG A O 1
ATOM 1395 N N . PHE A 1 190 ? 21.707 27.034 16.404 1.00 23.13 178 PHE A N 1
ATOM 1396 C CA . PHE A 1 190 ? 21.416 25.826 17.164 1.00 25.57 178 PHE A CA 1
ATOM 1397 C C . PHE A 1 190 ? 22.357 24.675 16.808 1.00 22.82 178 PHE A C 1
ATOM 1398 O O . PHE A 1 190 ? 22.700 23.878 17.680 1.00 27.35 178 PHE A O 1
ATOM 1406 N N . LYS A 1 191 ? 22.851 24.660 15.566 1.00 24.38 179 LYS A N 1
ATOM 1407 C CA . LYS A 1 191 ? 23.805 23.654 15.102 1.00 25.85 179 LYS A CA 1
ATOM 1408 C C . LYS A 1 191 ? 25.142 23.844 15.766 1.00 25.14 179 LYS A C 1
ATOM 1409 O O . LYS A 1 191 ? 25.766 22.883 16.189 1.00 23.59 179 LYS A O 1
ATOM 1415 N N . VAL A 1 192 ? 25.534 25.081 15.990 1.00 23.60 180 VAL A N 1
ATOM 1416 C CA . VAL A 1 192 ? 26.773 25.350 16.652 1.00 21.96 180 VAL A CA 1
ATOM 1417 C C . VAL A 1 192 ? 26.749 24.888 18.106 1.00 24.70 180 VAL A C 1
ATOM 1418 O O . VAL A 1 192 ? 27.678 24.236 18.589 1.00 25.42 180 VAL A O 1
ATOM 1422 N N . HIS A 1 193 ? 25.641 25.167 18.804 1.00 24.85 181 HIS A N 1
ATOM 1423 C CA . HIS A 1 193 ? 25.543 24.798 20.189 1.00 26.72 181 HIS A CA 1
ATOM 1424 C C . HIS A 1 193 ? 25.420 23.296 20.362 1.00 23.61 181 HIS A C 1
ATOM 1425 O O . HIS A 1 193 ? 25.996 22.739 21.319 1.00 25.62 181 HIS A O 1
ATOM 1432 N N . GLU A 1 194 ? 24.817 22.638 19.392 1.00 26.34 182 GLU A N 1
ATOM 1433 C CA . GLU A 1 194 ? 24.785 21.172 19.358 1.00 26.17 182 GLU A CA 1
ATOM 1434 C C . GLU A 1 194 ? 26.180 20.659 19.260 1.00 26.34 182 GLU A C 1
ATOM 1435 O O . GLU A 1 194 ? 26.577 19.754 19.995 1.00 26.77 182 GLU A O 1
ATOM 1449 N N . ARG A 1 196 ? 28.964 22.249 20.116 1.00 25.56 184 ARG A N 1
ATOM 1450 C CA . ARG A 1 196 ? 29.660 22.534 21.360 1.00 24.28 184 ARG A CA 1
ATOM 1451 C C . ARG A 1 196 ? 29.317 21.591 22.510 1.00 24.71 184 ARG A C 1
ATOM 1452 O O . ARG A 1 196 ? 30.124 21.438 23.410 1.00 25.66 184 ARG A O 1
ATOM 1460 N N . ASN A 1 197 ? 28.118 21.010 22.459 1.00 21.79 185 ASN A N 1
ATOM 1461 C CA . ASN A 1 197 ? 27.614 20.074 23.449 1.00 22.85 185 ASN A CA 1
ATOM 1462 C C . ASN A 1 197 ? 28.199 18.647 23.249 1.00 24.93 185 ASN A C 1
ATOM 1463 O O . ASN A 1 197 ? 28.075 17.799 24.127 1.00 27.18 185 ASN A O 1
ATOM 1468 N N . ILE A 1 198 ? 28.826 18.424 22.103 1.00 22.51 186 ILE A N 1
ATOM 1469 C CA . ILE A 1 198 ? 29.299 17.074 21.698 1.00 23.57 186 ILE A CA 1
ATOM 1470 C C . ILE A 1 198 ? 30.839 16.987 21.586 1.00 24.65 186 ILE A C 1
ATOM 1471 O O . ILE A 1 198 ? 31.449 16.010 21.961 1.00 26.13 186 ILE A O 1
ATOM 1476 N N . TYR A 1 199 ? 31.423 17.994 20.986 1.00 22.76 187 TYR A N 1
ATOM 1477 C CA . TYR A 1 199 ? 32.905 18.063 20.855 1.00 24.98 187 TYR A CA 1
ATOM 1478 C C . TYR A 1 199 ? 33.492 18.248 22.209 1.00 25.35 187 TYR A C 1
ATOM 1479 O O . TYR A 1 199 ? 32.968 19.021 23.018 1.00 27.09 187 TYR A O 1
ATOM 1488 N N . SER A 1 200 ? 34.600 17.569 22.505 1.00 23.41 188 SER A N 1
ATOM 1489 C CA . SER A 1 200 ? 35.179 17.678 23.835 1.00 24.39 188 SER A CA 1
ATOM 1490 C C . SER A 1 200 ? 35.787 19.062 24.080 1.00 25.67 188 SER A C 1
ATOM 1491 O O . SER A 1 200 ? 35.722 19.550 25.172 1.00 26.70 188 SER A O 1
ATOM 1494 N N . ALA A 1 201 ? 36.386 19.668 23.037 1.00 24.36 189 ALA A N 1
ATOM 1495 C CA . ALA A 1 201 ? 37.042 20.986 23.145 1.00 23.91 189 ALA A CA 1
ATOM 1496 C C . ALA A 1 201 ? 36.611 21.897 21.996 1.00 25.93 189 ALA A C 1
ATOM 1497 O O . ALA A 1 201 ? 36.218 21.410 20.913 1.00 25.99 189 ALA A O 1
ATOM 1499 N N . VAL A 1 202 ? 36.658 23.216 22.226 1.00 24.24 190 VAL A N 1
ATOM 1500 C CA . VAL A 1 202 ? 36.518 24.211 21.164 1.00 23.34 190 VAL A CA 1
ATOM 1501 C C . VAL A 1 202 ? 37.816 24.998 21.191 1.00 28.69 190 VAL A C 1
ATOM 1502 O O . VAL A 1 202 ? 38.436 25.142 22.247 1.00 28.77 190 VAL A O 1
ATOM 1506 N N . LEU A 1 203 ? 38.231 25.484 20.038 1.00 25.43 191 LEU A N 1
ATOM 1507 C CA . LEU A 1 203 ? 39.549 26.101 19.912 1.00 25.48 191 LEU A CA 1
ATOM 1508 C C . LEU A 1 203 ? 39.425 27.473 19.193 1.00 27.84 191 LEU A C 1
ATOM 1509 O O . LEU A 1 203 ? 38.747 27.590 18.184 1.00 26.94 191 LEU A O 1
ATOM 1514 N N . VAL A 1 204 ? 40.039 28.513 19.755 1.00 25.00 192 VAL A N 1
ATOM 1515 C CA . VAL A 1 204 ? 40.149 29.786 19.068 1.00 24.81 192 VAL A CA 1
ATOM 1516 C C . VAL A 1 204 ? 41.526 30.388 19.248 1.00 26.12 192 VAL A C 1
ATOM 1517 O O . VAL A 1 204 ? 42.222 30.088 20.202 1.00 28.10 192 VAL A O 1
ATOM 1521 N N . GLY A 1 205 ? 41.902 31.245 18.294 1.00 26.48 193 GLY A N 1
ATOM 1522 C CA . GLY A 1 205 ? 43.078 32.070 18.442 1.00 26.06 193 GLY A CA 1
ATOM 1523 C C . GLY A 1 205 ? 42.904 33.329 19.266 1.00 27.33 193 GLY A C 1
ATOM 1524 O O . GLY A 1 205 ? 41.825 33.851 19.460 1.00 26.15 193 GLY A O 1
ATOM 1525 N N . ALA A 1 206 ? 44.036 33.918 19.632 1.00 23.64 194 ALA A N 1
ATOM 1526 C CA . ALA A 1 206 ? 44.037 35.123 20.458 1.00 27.67 194 ALA A CA 1
ATOM 1527 C C . ALA A 1 206 ? 43.484 36.341 19.747 1.00 25.98 194 ALA A C 1
ATOM 1528 O O . ALA A 1 206 ? 42.926 37.227 20.400 1.00 25.88 194 ALA A O 1
ATOM 1530 N N . GLY A 1 207 ? 43.553 36.396 18.416 1.00 28.24 195 GLY A N 1
ATOM 1531 C CA . GLY A 1 207 ? 43.051 37.590 17.669 1.00 26.02 195 GLY A CA 1
ATOM 1532 C C . GLY A 1 207 ? 41.526 37.647 17.872 1.00 27.42 195 GLY A C 1
ATOM 1533 O O . GLY A 1 207 ? 40.931 38.727 18.064 1.00 27.47 195 GLY A O 1
ATOM 1534 N N . THR A 1 208 ? 40.900 36.473 17.841 1.00 27.42 196 THR A N 1
ATOM 1535 C CA . THR A 1 208 ? 39.447 36.339 18.102 1.00 26.43 196 THR A CA 1
ATOM 1536 C C . THR A 1 208 ? 39.096 36.745 19.517 1.00 29.42 196 THR A C 1
ATOM 1537 O O . THR A 1 208 ? 38.114 37.436 19.754 1.00 28.69 196 THR A O 1
ATOM 1541 N N . VAL A 1 209 ? 39.915 36.346 20.483 1.00 27.80 197 VAL A N 1
ATOM 1542 C CA . VAL A 1 209 ? 39.640 36.717 21.842 1.00 26.70 197 VAL A CA 1
ATOM 1543 C C . VAL A 1 209 ? 39.757 38.231 21.992 1.00 30.02 197 VAL A C 1
ATOM 1544 O O . VAL A 1 209 ? 38.900 38.870 22.596 1.00 26.49 197 VAL A O 1
ATOM 1548 N N . LEU A 1 210 ? 40.792 38.808 21.412 1.00 30.07 198 LEU A N 1
ATOM 1549 C CA . LEU A 1 210 ? 40.998 40.233 21.557 1.00 32.09 198 LEU A CA 1
ATOM 1550 C C . LEU A 1 210 ? 39.882 41.010 20.885 1.00 33.68 198 LEU A C 1
ATOM 1551 O O . LEU A 1 210 ? 39.415 42.014 21.432 1.00 36.83 198 LEU A O 1
ATOM 1556 N N . LYS A 1 211 ? 39.442 40.541 19.723 1.00 31.05 199 LYS A N 1
ATOM 1557 C CA . LYS A 1 211 ? 38.477 41.300 18.924 1.00 31.05 199 LYS A CA 1
ATOM 1558 C C . LYS A 1 211 ? 37.045 41.094 19.385 1.00 34.39 199 LYS A C 1
ATOM 1559 O O . LYS A 1 211 ? 36.297 42.056 19.577 1.00 32.96 199 LYS A O 1
ATOM 1565 N N . ASP A 1 212 ? 36.677 39.843 19.649 1.00 32.55 200 ASP A N 1
ATOM 1566 C CA . ASP A 1 212 ? 35.305 39.463 19.935 1.00 31.77 200 ASP A CA 1
ATOM 1567 C C . ASP A 1 212 ? 34.986 39.216 21.416 1.00 32.80 200 ASP A C 1
ATOM 1568 O O . ASP A 1 212 ? 33.813 39.232 21.803 1.00 33.19 200 ASP A O 1
ATOM 1573 N N . ASN A 1 213 ? 36.019 38.972 22.244 1.00 32.40 201 ASN A N 1
ATOM 1574 C CA . ASN A 1 213 ? 35.863 38.559 23.642 1.00 28.94 201 ASN A CA 1
ATOM 1575 C C . ASN A 1 213 ? 34.696 37.575 23.826 1.00 31.82 201 ASN A C 1
ATOM 1576 O O . ASN A 1 213 ? 33.791 37.795 24.673 1.00 29.67 201 ASN A O 1
ATOM 1581 N N . PRO A 1 214 ? 34.751 36.451 23.094 1.00 30.86 202 PRO A N 1
ATOM 1582 C CA . PRO A 1 214 ? 33.642 35.518 23.069 1.00 31.61 202 PRO A CA 1
ATOM 1583 C C . PRO A 1 214 ? 33.535 34.679 24.336 1.00 32.43 202 PRO A C 1
ATOM 1584 O O . PRO A 1 214 ? 34.490 34.529 25.042 1.00 31.73 202 PRO A O 1
ATOM 1588 N N . GLN A 1 215 ? 32.353 34.139 24.601 1.00 30.56 203 GLN A N 1
ATOM 1589 C CA . GLN A 1 215 ? 32.174 33.177 25.668 1.00 30.30 203 GLN A CA 1
ATOM 1590 C C . GLN A 1 215 ? 32.666 31.789 25.300 1.00 30.20 203 GLN A C 1
ATOM 1591 O O . GLN A 1 215 ? 33.241 31.108 26.146 1.00 29.26 203 GLN A O 1
ATOM 1597 N N . LEU A 1 216 ? 32.391 31.372 24.049 1.00 27.22 204 LEU A N 1
ATOM 1598 C CA . LEU A 1 216 ? 32.690 30.012 23.560 1.00 29.45 204 LEU A CA 1
ATOM 1599 C C . LEU A 1 216 ? 32.108 28.889 24.424 1.00 28.54 204 LEU A C 1
ATOM 1600 O O . LEU A 1 216 ? 32.674 27.795 24.510 1.00 30.61 204 LEU A O 1
ATOM 1605 N N . THR A 1 217 ? 30.959 29.161 25.019 1.00 29.30 205 THR A N 1
ATOM 1606 C CA . THR A 1 217 ? 30.249 28.217 25.880 1.00 26.48 205 THR A CA 1
ATOM 1607 C C . THR A 1 217 ? 29.153 27.526 25.056 1.00 27.69 205 THR A C 1
ATOM 1608 O O . THR A 1 217 ? 28.794 27.978 23.951 1.00 27.15 205 THR A O 1
ATOM 1612 N N . CYS A 1 218 ? 28.637 26.406 25.563 1.00 26.16 206 CYS A N 1
ATOM 1613 C CA . CYS A 1 218 ? 27.464 25.812 24.938 1.00 24.56 206 CYS A CA 1
ATOM 1614 C C . CYS A 1 218 ? 26.328 26.590 25.542 1.00 25.81 206 CYS A C 1
ATOM 1615 O O . CYS A 1 218 ? 26.246 26.647 26.778 1.00 27.35 206 CYS A O 1
ATOM 1618 N N . ARG A 1 219 ? 25.491 27.234 24.711 1.00 27.03 207 ARG A N 1
ATOM 1619 C CA . ARG A 1 219 ? 24.399 28.114 25.179 1.00 27.61 207 ARG A CA 1
ATOM 1620 C C . ARG A 1 219 ? 23.120 27.348 25.509 1.00 28.03 207 ARG A C 1
ATOM 1621 O O . ARG A 1 219 ? 22.122 27.923 25.930 1.00 28.76 207 ARG A O 1
ATOM 1629 N N . LEU A 1 220 ? 23.115 26.054 25.257 1.00 24.13 208 LEU A N 1
ATOM 1630 C CA . LEU A 1 220 ? 22.043 25.202 25.779 1.00 25.36 208 LEU A CA 1
ATOM 1631 C C . LEU A 1 220 ? 22.182 25.164 27.317 1.00 25.08 208 LEU A C 1
ATOM 1632 O O . LEU A 1 220 ? 23.183 24.709 27.892 1.00 25.55 208 LEU A O 1
ATOM 1637 N N . LYS A 1 221 ? 21.144 25.609 27.984 1.00 24.36 209 LYS A N 1
ATOM 1638 C CA . LYS A 1 221 ? 21.157 25.730 29.452 1.00 24.69 209 LYS A CA 1
ATOM 1639 C C . LYS A 1 221 ? 21.477 24.429 30.169 1.00 28.44 209 LYS A C 1
ATOM 1640 O O . LYS A 1 221 ? 22.308 24.442 31.126 1.00 28.01 209 LYS A O 1
ATOM 1646 N N . GLU A 1 222 ? 20.954 23.309 29.642 1.00 27.64 210 GLU A N 1
ATOM 1647 C CA . GLU A 1 222 ? 21.186 21.989 30.224 1.00 29.78 210 GLU A CA 1
ATOM 1648 C C . GLU A 1 222 ? 22.263 21.185 29.465 1.00 29.92 210 GLU A C 1
ATOM 1649 O O . GLU A 1 222 ? 22.407 19.984 29.632 1.00 29.81 210 GLU A O 1
ATOM 1655 N N . GLY A 1 223 ? 23.009 21.867 28.603 1.00 27.85 211 GLY A N 1
ATOM 1656 C CA . GLY A 1 223 ? 24.114 21.249 27.899 1.00 28.39 211 GLY A CA 1
ATOM 1657 C C . GLY A 1 223 ? 25.292 21.296 28.835 1.00 29.84 211 GLY A C 1
ATOM 1658 O O . GLY A 1 223 ? 25.115 21.470 30.039 1.00 27.42 211 GLY A O 1
ATOM 1659 N N . ARG A 1 224 ? 26.492 21.143 28.297 1.00 23.78 212 ARG A N 1
ATOM 1660 C CA . ARG A 1 224 ? 27.689 21.260 29.098 1.00 25.14 212 ARG A CA 1
ATOM 1661 C C . ARG A 1 224 ? 28.703 22.009 28.296 1.00 26.01 212 ARG A C 1
ATOM 1662 O O . ARG A 1 224 ? 28.760 21.869 27.077 1.00 25.44 212 ARG A O 1
ATOM 1670 N N . ASN A 1 225 ? 29.502 22.840 28.960 1.00 28.28 213 ASN A N 1
ATOM 1671 C CA . ASN A 1 225 ? 30.516 23.575 28.256 1.00 25.85 213 ASN A CA 1
ATOM 1672 C C . ASN A 1 225 ? 31.700 22.762 27.817 1.00 23.82 213 ASN A C 1
ATOM 1673 O O . ASN A 1 225 ? 32.293 22.021 28.588 1.00 26.68 213 ASN A O 1
ATOM 1678 N N . PRO A 1 226 ? 32.102 22.941 26.572 1.00 25.33 214 PRO A N 1
ATOM 1679 C CA . PRO A 1 226 ? 33.327 22.185 26.219 1.00 25.56 214 PRO A CA 1
ATOM 1680 C C . PRO A 1 226 ? 34.604 22.782 26.802 1.00 27.96 214 PRO A C 1
ATOM 1681 O O . PRO A 1 226 ? 34.658 23.986 27.145 1.00 27.77 214 PRO A O 1
ATOM 1685 N N . VAL A 1 227 ? 35.666 21.987 26.849 1.00 24.87 215 VAL A N 1
ATOM 1686 C CA . VAL A 1 227 ? 36.991 22.539 27.134 1.00 24.73 215 VAL A CA 1
ATOM 1687 C C . VAL A 1 227 ? 37.333 23.656 26.131 1.00 25.62 215 VAL A C 1
ATOM 1688 O O . VAL A 1 227 ? 37.138 23.501 24.917 1.00 27.47 215 VAL A O 1
ATOM 1692 N N . ARG A 1 228 ? 37.789 24.809 26.625 1.00 24.91 216 ARG A N 1
ATOM 1693 C CA . ARG A 1 228 ? 38.301 25.841 25.734 1.00 20.90 216 ARG A CA 1
ATOM 1694 C C . ARG A 1 228 ? 39.815 25.744 25.557 1.00 25.85 216 ARG A C 1
ATOM 1695 O O . ARG A 1 228 ? 40.587 25.755 26.524 1.00 26.56 216 ARG A O 1
ATOM 1703 N N . VAL A 1 229 ? 40.256 25.665 24.308 1.00 25.51 217 VAL A N 1
ATOM 1704 C CA . VAL A 1 229 ? 41.676 25.690 23.960 1.00 23.61 217 VAL A CA 1
ATOM 1705 C C . VAL A 1 229 ? 41.949 27.025 23.263 1.00 25.28 217 VAL A C 1
ATOM 1706 O O . VAL A 1 229 ? 41.325 27.334 22.225 1.00 24.32 217 VAL A O 1
ATOM 1710 N N . ILE A 1 230 ? 42.804 27.854 23.867 1.00 23.22 218 ILE A N 1
ATOM 1711 C CA . ILE A 1 230 ? 43.119 29.176 23.346 1.00 23.84 218 ILE A CA 1
ATOM 1712 C C . ILE A 1 230 ? 44.555 29.153 22.864 1.00 22.89 218 ILE A C 1
ATOM 1713 O O . ILE A 1 230 ? 45.466 28.780 23.611 1.00 25.20 218 ILE A O 1
ATOM 1718 N N . LEU A 1 231 ? 44.730 29.536 21.605 1.00 24.94 219 LEU A N 1
ATOM 1719 C CA . LEU A 1 231 ? 46.059 29.615 21.009 1.00 23.97 219 LEU A CA 1
ATOM 1720 C C . LEU A 1 231 ? 46.609 31.028 21.096 1.00 26.91 219 LEU A C 1
ATOM 1721 O O . LEU A 1 231 ? 46.214 31.884 20.371 1.00 26.01 219 LEU A O 1
ATOM 1726 N N . ASP A 1 232 ? 47.606 31.221 21.959 1.00 24.40 220 ASP A N 1
ATOM 1727 C CA . ASP A 1 232 ? 48.184 32.536 22.247 1.00 26.18 220 ASP A CA 1
ATOM 1728 C C . ASP A 1 232 ? 49.699 32.473 22.226 1.00 25.87 220 ASP A C 1
ATOM 1729 O O . ASP A 1 232 ? 50.389 32.768 23.218 1.00 26.38 220 ASP A O 1
ATOM 1734 N N . ARG A 1 233 ? 50.219 32.128 21.056 1.00 29.89 221 ARG A N 1
ATOM 1735 C CA . ARG A 1 233 ? 51.677 31.919 20.903 1.00 30.17 221 ARG A CA 1
ATOM 1736 C C . ARG A 1 233 ? 52.505 32.986 21.606 1.00 30.09 221 ARG A C 1
ATOM 1737 O O . ARG A 1 233 ? 53.430 32.648 22.360 1.00 26.69 221 ARG A O 1
ATOM 1745 N N . LYS A 1 234 ? 52.154 34.253 21.354 1.00 28.53 222 LYS A N 1
ATOM 1746 C CA . LYS A 1 234 ? 52.895 35.410 21.793 1.00 32.70 222 LYS A CA 1
ATOM 1747 C C . LYS A 1 234 ? 52.495 35.957 23.151 1.00 30.85 222 LYS A C 1
ATOM 1748 O O . LYS A 1 234 ? 53.130 36.872 23.651 1.00 32.12 222 LYS A O 1
ATOM 1752 N N . GLY A 1 235 ? 51.476 35.396 23.777 1.00 28.32 223 GLY A N 1
ATOM 1753 C CA . GLY A 1 235 ? 51.133 35.812 25.141 1.00 26.15 223 GLY A CA 1
ATOM 1754 C C . GLY A 1 235 ? 50.460 37.157 25.199 1.00 25.01 223 GLY A C 1
ATOM 1755 O O . GLY A 1 235 ? 50.559 37.842 26.201 1.00 24.96 223 GLY A O 1
ATOM 1756 N N . VAL A 1 236 ? 49.741 37.510 24.142 1.00 26.24 224 VAL A N 1
ATOM 1757 C CA . VAL A 1 236 ? 49.025 38.780 24.108 1.00 25.77 224 VAL A CA 1
ATOM 1758 C C . VAL A 1 236 ? 47.795 38.768 25.004 1.00 28.03 224 VAL A C 1
ATOM 1759 O O . VAL A 1 236 ? 47.238 39.808 25.258 1.00 27.02 224 VAL A O 1
ATOM 1763 N N . LEU A 1 237 ? 47.348 37.599 25.461 1.00 26.82 225 LEU A N 1
ATOM 1764 C CA . LEU A 1 237 ? 46.227 37.585 26.375 1.00 25.24 225 LEU A CA 1
ATOM 1765 C C . LEU A 1 237 ? 46.611 37.628 27.848 1.00 26.86 225 LEU A C 1
ATOM 1766 O O . LEU A 1 237 ? 45.746 37.502 28.726 1.00 28.26 225 LEU A O 1
ATOM 1771 N N . SER A 1 238 ? 47.900 37.812 28.129 1.00 27.53 226 SER A N 1
ATOM 1772 C CA . SER A 1 238 ? 48.383 37.820 29.483 1.00 29.60 226 SER A CA 1
ATOM 1773 C C . SER A 1 238 ? 47.842 38.973 30.310 1.00 33.25 226 SER A C 1
ATOM 1774 O O . SER A 1 238 ? 47.726 40.106 29.816 1.00 29.29 226 SER A O 1
ATOM 1777 N N . GLY A 1 239 ? 47.511 38.672 31.569 1.00 31.24 227 GLY A N 1
ATOM 1778 C CA . GLY A 1 239 ? 47.179 39.718 32.556 1.00 33.12 227 GLY A CA 1
ATOM 1779 C C . GLY A 1 239 ? 45.784 40.310 32.443 1.00 35.02 227 GLY A C 1
ATOM 1780 O O . GLY A 1 239 ? 45.523 41.362 33.009 1.00 36.91 227 GLY A O 1
ATOM 1781 N N . LYS A 1 240 ? 44.889 39.652 31.714 1.00 32.56 228 LYS A N 1
ATOM 1782 C CA . LYS A 1 240 ? 43.535 40.190 31.484 1.00 35.97 228 LYS A CA 1
ATOM 1783 C C . LYS A 1 240 ? 42.548 39.071 31.627 1.00 35.57 228 LYS A C 1
ATOM 1784 O O . LYS A 1 240 ? 42.891 37.947 31.341 1.00 35.20 228 LYS A O 1
ATOM 1787 N N . VAL A 1 241 ? 41.331 39.352 32.085 1.00 40.63 229 VAL A N 1
ATOM 1788 C CA . VAL A 1 241 ? 40.335 38.279 32.257 1.00 42.26 229 VAL A CA 1
ATOM 1789 C C . VAL A 1 241 ? 39.270 38.334 31.144 1.00 40.35 229 VAL A C 1
ATOM 1790 O O . VAL A 1 241 ? 38.181 38.862 31.276 1.00 46.00 229 VAL A O 1
ATOM 1794 N N . PHE A 1 242 ? 39.585 37.700 30.056 1.00 36.00 230 PHE A N 1
ATOM 1795 C CA . PHE A 1 242 ? 38.654 37.600 28.957 1.00 30.03 230 PHE A CA 1
ATOM 1796 C C . PHE A 1 242 ? 37.582 36.597 29.319 1.00 27.71 230 PHE A C 1
ATOM 1797 O O . PHE A 1 242 ? 37.752 35.775 30.227 1.00 26.41 230 PHE A O 1
ATOM 1805 N N . ARG A 1 243 ? 36.466 36.650 28.617 1.00 28.97 231 ARG A N 1
ATOM 1806 C CA . ARG A 1 243 ? 35.370 35.759 28.915 1.00 28.25 231 ARG A CA 1
ATOM 1807 C C . ARG A 1 243 ? 35.780 34.321 28.694 1.00 26.78 231 ARG A C 1
ATOM 1808 O O . ARG A 1 243 ? 35.282 33.434 29.370 1.00 26.63 231 ARG A O 1
ATOM 1816 N N . VAL A 1 244 ? 36.690 34.054 27.758 1.00 26.52 232 VAL A N 1
ATOM 1817 C CA . VAL A 1 244 ? 37.148 32.638 27.654 1.00 27.61 232 VAL A CA 1
ATOM 1818 C C . VAL A 1 244 ? 37.896 32.165 28.919 1.00 27.37 232 VAL A C 1
ATOM 1819 O O . VAL A 1 244 ? 38.124 30.953 29.094 1.00 25.60 232 VAL A O 1
ATOM 1823 N N . PHE A 1 245 ? 38.286 33.078 29.815 1.00 26.55 233 PHE A N 1
ATOM 1824 C CA . PHE A 1 245 ? 38.969 32.632 31.037 1.00 27.48 233 PHE A CA 1
ATOM 1825 C C . PHE A 1 245 ? 38.033 32.563 32.232 1.00 28.35 233 PHE A C 1
ATOM 1826 O O . PHE A 1 245 ? 38.492 32.346 33.352 1.00 32.30 233 PHE A O 1
ATOM 1834 N N . GLU A 1 246 ? 36.730 32.699 32.016 1.00 29.40 234 GLU A N 1
ATOM 1835 C CA . GLU A 1 246 ? 35.767 32.535 33.112 1.00 27.58 234 GLU A CA 1
ATOM 1836 C C . GLU A 1 246 ? 35.796 31.113 33.590 1.00 31.95 234 GLU A C 1
ATOM 1837 O O . GLU A 1 246 ? 36.050 30.191 32.807 1.00 29.78 234 GLU A O 1
ATOM 1843 N N . GLU A 1 247 ? 35.535 30.891 34.864 1.00 27.56 235 GLU A N 1
ATOM 1844 C CA . GLU A 1 247 ? 35.704 29.541 35.402 1.00 29.22 235 GLU A CA 1
ATOM 1845 C C . GLU A 1 247 ? 34.413 28.764 35.315 1.00 31.67 235 GLU A C 1
ATOM 1846 O O . GLU A 1 247 ? 33.823 28.377 36.328 1.00 34.11 235 GLU A O 1
ATOM 1852 N N . ASN A 1 248 ? 33.975 28.529 34.097 1.00 30.92 236 ASN A N 1
ATOM 1853 C CA . ASN A 1 248 ? 32.765 27.772 33.816 1.00 27.30 236 ASN A CA 1
ATOM 1854 C C . ASN A 1 248 ? 33.052 26.561 32.881 1.00 29.03 236 ASN A C 1
ATOM 1855 O O . ASN A 1 248 ? 32.127 25.938 32.352 1.00 29.44 236 ASN A O 1
ATOM 1860 N N . ALA A 1 249 ? 34.332 26.217 32.745 1.00 27.67 237 ALA A N 1
ATOM 1861 C CA . ALA A 1 249 ? 34.803 25.151 31.872 1.00 27.63 237 ALA A CA 1
ATOM 1862 C C . ALA A 1 249 ? 36.283 24.994 32.112 1.00 27.87 237 ALA A C 1
ATOM 1863 O O . ALA A 1 249 ? 36.929 25.923 32.652 1.00 29.09 237 ALA A O 1
ATOM 1865 N N . ARG A 1 250 ? 36.838 23.839 31.744 1.00 26.69 238 ARG A N 1
ATOM 1866 C CA . ARG A 1 250 ? 38.276 23.672 31.703 1.00 29.20 238 ARG A CA 1
ATOM 1867 C C . ARG A 1 250 ? 38.842 24.545 30.591 1.00 30.35 238 ARG A C 1
ATOM 1868 O O . ARG A 1 250 ? 38.267 24.628 29.505 1.00 25.31 238 ARG A O 1
ATOM 1876 N N . VAL A 1 251 ? 39.968 25.198 30.864 1.00 27.96 239 VAL A N 1
ATOM 1877 C CA . VAL A 1 251 ? 40.566 26.146 29.901 1.00 26.63 239 VAL A CA 1
ATOM 1878 C C . VAL A 1 251 ? 42.057 25.873 29.816 1.00 29.02 239 VAL A C 1
ATOM 1879 O O . VAL A 1 251 ? 42.734 25.778 30.835 1.00 28.49 239 VAL A O 1
ATOM 1883 N N . ILE A 1 252 ? 42.544 25.712 28.593 1.00 28.00 240 ILE A N 1
ATOM 1884 C CA . ILE A 1 252 ? 43.965 25.490 28.297 1.00 27.23 240 ILE A CA 1
ATOM 1885 C C . ILE A 1 252 ? 44.442 26.545 27.309 1.00 26.00 240 ILE A C 1
ATOM 1886 O O . ILE A 1 252 ? 43.811 26.757 26.275 1.00 28.16 240 ILE A O 1
ATOM 1891 N N . VAL A 1 253 ? 45.542 27.240 27.626 1.00 25.95 241 VAL A N 1
ATOM 1892 C CA . VAL A 1 253 ? 46.115 28.255 26.732 1.00 23.32 241 VAL A CA 1
ATOM 1893 C C . VAL A 1 253 ? 47.470 27.712 26.285 1.00 26.58 241 VAL A C 1
ATOM 1894 O O . VAL A 1 253 ? 48.320 27.357 27.117 1.00 29.79 241 VAL A O 1
ATOM 1898 N N . PHE A 1 254 ? 47.652 27.586 24.980 1.00 25.36 242 PHE A N 1
ATOM 1899 C CA . PHE A 1 254 ? 48.928 27.194 24.411 1.00 26.07 242 PHE A CA 1
ATOM 1900 C C . PHE A 1 254 ? 49.670 28.473 24.072 1.00 26.00 242 PHE A C 1
ATOM 1901 O O . PHE A 1 254 ? 49.140 29.352 23.377 1.00 26.00 242 PHE A O 1
ATOM 1909 N N . THR A 1 255 ? 50.924 28.551 24.502 1.00 26.25 243 THR A N 1
ATOM 1910 C CA . THR A 1 255 ? 51.708 29.729 24.245 1.00 25.95 243 THR A CA 1
ATOM 1911 C C . THR A 1 255 ? 53.194 29.368 24.253 1.00 28.44 243 THR A C 1
ATOM 1912 O O . THR A 1 255 ? 53.596 28.373 24.861 1.00 27.49 243 THR A O 1
ATOM 1916 N N . GLU A 1 256 ? 53.989 30.194 23.600 1.00 29.54 244 GLU A N 1
ATOM 1917 C CA . GLU A 1 256 ? 55.428 30.082 23.701 1.00 33.24 244 GLU A CA 1
ATOM 1918 C C . GLU A 1 256 ? 55.985 31.126 24.649 1.00 34.01 244 GLU A C 1
ATOM 1919 O O . GLU A 1 256 ? 57.225 31.207 24.819 1.00 34.90 244 GLU A O 1
ATOM 1925 N N . SER A 1 257 ? 55.125 31.934 25.256 1.00 31.01 245 SER A N 1
ATOM 1926 C CA . SER A 1 257 ? 55.575 33.002 26.158 1.00 30.92 245 SER A CA 1
ATOM 1927 C C . SER A 1 257 ? 55.773 32.515 27.593 1.00 29.24 245 SER A C 1
ATOM 1928 O O . SER A 1 257 ? 54.842 32.114 28.249 1.00 28.59 245 SER A O 1
ATOM 1931 N N . GLU A 1 258 ? 57.005 32.573 28.106 1.00 30.02 246 GLU A N 1
ATOM 1932 C CA . GLU A 1 258 ? 57.233 32.227 29.503 1.00 33.15 246 GLU A CA 1
ATOM 1933 C C . GLU A 1 258 ? 56.687 33.308 30.404 1.00 33.57 246 GLU A C 1
ATOM 1934 O O . GLU A 1 258 ? 56.239 33.043 31.506 1.00 34.20 246 GLU A O 1
ATOM 1940 N N . GLU A 1 259 ? 56.671 34.528 29.893 1.00 31.29 247 GLU A N 1
ATOM 1941 C CA . GLU A 1 259 ? 56.234 35.689 30.653 1.00 34.20 247 GLU A CA 1
ATOM 1942 C C . GLU A 1 259 ? 54.735 35.737 30.882 1.00 33.47 247 GLU A C 1
ATOM 1943 O O . GLU A 1 259 ? 54.254 36.321 31.856 1.00 32.01 247 GLU A O 1
ATOM 1949 N N . ALA A 1 260 ? 53.988 35.144 29.963 1.00 32.68 248 ALA A N 1
ATOM 1950 C CA . ALA A 1 260 ? 52.540 35.288 29.984 1.00 31.35 248 ALA A CA 1
ATOM 1951 C C . ALA A 1 260 ? 51.931 34.733 31.262 1.00 29.58 248 ALA A C 1
ATOM 1952 O O . ALA A 1 260 ? 52.324 33.670 31.745 1.00 27.61 248 ALA A O 1
ATOM 1954 N N . GLU A 1 261 ? 50.926 35.433 31.773 1.00 28.96 249 GLU A N 1
ATOM 1955 C CA . GLU A 1 261 ? 50.256 34.979 32.967 1.00 33.21 249 GLU A CA 1
ATOM 1956 C C . GLU A 1 261 ? 48.755 35.043 32.805 1.00 28.59 249 GLU A C 1
ATOM 1957 O O . GLU A 1 261 ? 48.205 36.048 32.366 1.00 26.71 249 GLU A O 1
ATOM 1963 N N . TYR A 1 262 ? 48.113 33.950 33.145 1.00 29.52 250 TYR A N 1
ATOM 1964 C CA . TYR A 1 262 ? 46.697 33.775 32.989 1.00 26.96 250 TYR A CA 1
ATOM 1965 C C . TYR A 1 262 ? 46.084 33.428 34.360 1.00 27.91 250 TYR A C 1
ATOM 1966 O O . TYR A 1 262 ? 46.800 33.098 35.307 1.00 27.39 250 TYR A O 1
ATOM 1975 N N . PRO A 1 263 ? 44.763 33.525 34.477 1.00 30.42 251 PRO A N 1
ATOM 1976 C CA . PRO A 1 263 ? 44.170 33.286 35.792 1.00 28.43 251 PRO A CA 1
ATOM 1977 C C . PRO A 1 263 ? 44.498 31.901 36.373 1.00 32.17 251 PRO A C 1
ATOM 1978 O O . PRO A 1 263 ? 44.720 30.958 35.636 1.00 29.18 251 PRO A O 1
ATOM 1982 N N . PRO A 1 264 ? 44.464 31.774 37.701 1.00 29.66 252 PRO A N 1
ATOM 1983 C CA . PRO A 1 264 ? 44.941 30.492 38.272 1.00 27.77 252 PRO A CA 1
ATOM 1984 C C . PRO A 1 264 ? 44.190 29.220 37.906 1.00 28.38 252 PRO A C 1
ATOM 1985 O O . PRO A 1 264 ? 44.747 28.164 38.016 1.00 28.37 252 PRO A O 1
ATOM 1989 N N . HIS A 1 265 ? 42.951 29.300 37.467 1.00 26.27 253 HIS A N 1
ATOM 1990 C CA . HIS A 1 265 ? 42.231 28.092 37.113 1.00 28.79 253 HIS A CA 1
ATOM 1991 C C . HIS A 1 265 ? 42.469 27.724 35.647 1.00 31.10 253 HIS A C 1
ATOM 1992 O O . HIS A 1 265 ? 41.989 26.694 35.199 1.00 32.17 253 HIS A O 1
ATOM 1999 N N . VAL A 1 266 ? 43.220 28.542 34.909 1.00 26.11 254 VAL A N 1
ATOM 2000 C CA . VAL A 1 266 ? 43.540 28.263 33.487 1.00 25.76 254 VAL A CA 1
ATOM 2001 C C . VAL A 1 266 ? 44.847 27.509 33.369 1.00 26.12 254 VAL A C 1
ATOM 2002 O O . VAL A 1 266 ? 45.844 27.889 33.990 1.00 27.78 254 VAL A O 1
ATOM 2006 N N . GLU A 1 267 ? 44.873 26.432 32.586 1.00 27.80 255 GLU A N 1
ATOM 2007 C CA . GLU A 1 267 ? 46.118 25.722 32.398 1.00 29.71 255 GLU A 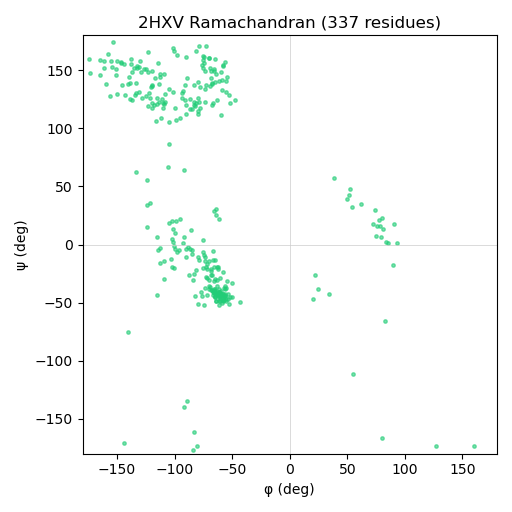CA 1
ATOM 2008 C C . GLU A 1 267 ? 46.964 26.430 31.337 1.00 27.72 255 GLU A C 1
ATOM 2009 O O . GLU A 1 267 ? 46.556 26.607 30.210 1.00 24.88 255 GLU A O 1
ATOM 2015 N N . LYS A 1 268 ? 48.159 26.841 31.710 1.00 27.88 256 LYS A N 1
ATOM 2016 C CA . LYS A 1 268 ? 49.089 27.383 30.764 1.00 28.84 256 LYS A CA 1
ATOM 2017 C C . LYS A 1 268 ? 49.922 26.230 30.251 1.00 32.06 256 LYS A C 1
ATOM 2018 O O . LYS A 1 268 ? 50.600 25.547 31.026 1.00 34.08 256 LYS A O 1
ATOM 2024 N N . ALA A 1 269 ? 49.932 26.053 28.938 1.00 29.39 257 ALA A N 1
ATOM 2025 C CA . ALA A 1 269 ? 50.706 25.015 28.337 1.00 30.08 257 ALA A CA 1
ATOM 2026 C C . ALA A 1 269 ? 51.741 25.698 27.466 1.00 31.59 257 ALA A C 1
ATOM 2027 O O . ALA A 1 269 ? 51.441 26.275 26.427 1.00 30.81 257 ALA A O 1
ATOM 2029 N N . LEU A 1 270 ? 52.958 25.683 27.942 1.00 34.15 258 LEU A N 1
ATOM 2030 C CA . LEU A 1 270 ? 54.060 26.277 27.223 1.00 35.53 258 LEU A CA 1
ATOM 2031 C C . LEU A 1 270 ? 54.477 25.311 26.138 1.00 37.80 258 LEU A C 1
ATOM 2032 O O . LEU A 1 270 ? 54.806 24.180 26.451 1.00 41.06 258 LEU A O 1
ATOM 2037 N N . SER A 1 271 ? 54.460 25.735 24.875 1.00 36.37 259 SER A N 1
ATOM 2038 C CA . SER A 1 271 ? 54.561 24.812 23.745 1.00 38.36 259 SER A CA 1
ATOM 2039 C C . SER A 1 271 ? 55.212 25.458 22.573 1.00 40.64 259 SER A C 1
ATOM 2040 O O . SER A 1 271 ? 55.177 26.677 22.446 1.00 40.07 259 SER A O 1
ATOM 2043 N N . ASP A 1 272 ? 55.764 24.644 21.672 1.00 42.15 260 ASP A N 1
ATOM 2044 C CA . ASP A 1 272 ? 56.259 25.198 20.410 1.00 43.14 260 ASP A CA 1
ATOM 2045 C C . ASP A 1 272 ? 55.096 25.674 19.559 1.00 40.71 260 ASP A C 1
ATOM 2046 O O . ASP A 1 272 ? 55.307 26.467 18.644 1.00 39.93 260 ASP A O 1
ATOM 2051 N N . CYS A 1 273 ? 53.894 25.154 19.836 1.00 36.71 261 CYS A N 1
ATOM 2052 C CA . CYS A 1 273 ? 52.650 25.647 19.214 1.00 34.62 261 CYS A CA 1
ATOM 2053 C C . CYS A 1 273 ? 52.384 25.228 17.745 1.00 34.18 261 CYS A C 1
ATOM 2054 O O . CYS A 1 273 ? 51.506 25.776 17.081 1.00 33.64 261 CYS A O 1
ATOM 2057 N N . SER A 1 274 ? 53.106 24.225 17.270 1.00 34.07 262 SER A N 1
ATOM 2058 C CA . SER A 1 274 ? 52.796 23.603 16.002 1.00 30.42 262 SER A CA 1
ATOM 2059 C C . SER A 1 274 ? 51.435 22.917 16.156 1.00 30.41 262 SER A C 1
ATOM 2060 O O . SER A 1 274 ? 51.062 22.522 17.252 1.00 30.51 262 SER A O 1
ATOM 2063 N N . VAL A 1 275 ? 50.689 22.799 15.070 1.00 32.34 263 VAL A N 1
ATOM 2064 C CA . VAL A 1 275 ? 49.431 22.055 15.111 1.00 32.12 263 VAL A CA 1
ATOM 2065 C C . VAL A 1 275 ? 49.696 20.667 15.674 1.00 31.88 263 VAL A C 1
ATOM 2066 O O . VAL A 1 275 ? 48.935 20.146 16.484 1.00 31.34 263 VAL A O 1
ATOM 2070 N N . GLU A 1 276 ? 50.792 20.060 15.227 1.00 31.86 264 GLU A N 1
ATOM 2071 C CA . GLU A 1 276 ? 51.192 18.750 15.678 1.00 33.43 264 GLU A CA 1
ATOM 2072 C C . GLU A 1 276 ? 51.377 18.671 17.191 1.00 33.40 264 GLU A C 1
ATOM 2073 O O . GLU A 1 276 ? 50.874 17.745 17.850 1.00 35.67 264 GLU A O 1
ATOM 2079 N N . SER A 1 277 ? 52.032 19.657 17.774 1.00 32.89 265 SER A N 1
ATOM 2080 C CA A SER A 1 277 ? 52.253 19.654 19.201 0.50 30.17 265 SER A CA 1
ATOM 2081 C CA B SER A 1 277 ? 52.248 19.631 19.214 0.50 31.99 265 SER A CA 1
ATOM 2082 C C . SER A 1 277 ? 50.926 19.900 19.944 1.00 29.22 265 SER A C 1
ATOM 2083 O O . SER A 1 277 ? 50.623 19.273 20.936 1.00 30.19 265 SER A O 1
ATOM 2088 N N . ILE A 1 278 ? 50.133 20.822 19.434 1.00 26.77 266 ILE A N 1
ATOM 2089 C CA . ILE A 1 278 ? 48.845 21.091 20.040 1.00 24.77 266 ILE A CA 1
ATOM 2090 C C . ILE A 1 278 ? 48.011 19.789 20.045 1.00 23.01 266 ILE A C 1
ATOM 2091 O O . ILE A 1 278 ? 47.468 19.413 21.062 1.00 29.11 266 ILE A O 1
ATOM 2096 N N . LEU A 1 279 ? 47.935 19.086 18.913 1.00 27.89 267 LEU A N 1
ATOM 2097 C CA . LEU A 1 279 ? 47.065 17.905 18.835 1.00 29.85 267 LEU A CA 1
ATOM 2098 C C . LEU A 1 279 ? 47.563 16.772 19.756 1.00 30.39 267 LEU A C 1
ATOM 2099 O O . LEU A 1 279 ? 46.756 16.091 20.377 1.00 29.57 267 LEU A O 1
ATOM 2104 N N . ARG A 1 280 ? 48.878 16.587 19.812 1.00 29.25 268 ARG A N 1
ATOM 2105 C CA . ARG A 1 280 ? 49.473 15.612 20.728 1.00 30.22 268 ARG A CA 1
ATOM 2106 C C . ARG A 1 280 ? 49.186 15.968 22.176 1.00 27.95 268 ARG A C 1
ATOM 2107 O O . ARG A 1 280 ? 48.847 15.100 22.986 1.00 30.65 268 ARG A O 1
ATOM 2110 N N . ASN A 1 281 ? 49.314 17.251 22.501 1.00 27.34 269 ASN A N 1
ATOM 2111 C CA . ASN A 1 281 ? 49.039 17.723 23.831 1.00 28.89 269 ASN A CA 1
ATOM 2112 C C . ASN A 1 281 ? 47.599 17.486 24.239 1.00 27.89 269 ASN A C 1
ATOM 2113 O O . ASN A 1 281 ? 47.314 17.167 25.372 1.00 31.45 269 ASN A O 1
ATOM 2118 N N . LEU A 1 282 ? 46.679 17.655 23.296 1.00 28.05 270 LEU A N 1
ATOM 2119 C CA . LEU A 1 282 ? 45.265 17.471 23.588 1.00 25.41 270 LEU A CA 1
ATOM 2120 C C . LEU A 1 282 ? 44.947 15.969 23.793 1.00 24.92 270 LEU A C 1
ATOM 2121 O O . LEU A 1 282 ? 44.198 15.601 24.699 1.00 27.73 270 LEU A O 1
ATOM 2126 N N . TYR A 1 283 ? 45.502 15.133 22.931 1.00 27.55 271 TYR A N 1
ATOM 2127 C CA . TYR A 1 283 ? 45.424 13.670 23.070 1.00 27.95 271 TYR A CA 1
ATOM 2128 C C . TYR A 1 283 ? 45.869 13.218 24.442 1.00 27.37 271 TYR A C 1
ATOM 2129 O O . TYR A 1 283 ? 45.241 12.372 25.087 1.00 27.39 271 TYR A O 1
ATOM 2138 N N . GLU A 1 284 ? 46.985 13.792 24.875 1.00 27.53 272 GLU A N 1
ATOM 2139 C CA . GLU A 1 284 ? 47.548 13.480 26.195 1.00 30.49 272 GLU A CA 1
ATOM 2140 C C . GLU A 1 284 ? 46.717 14.032 27.347 1.00 31.93 272 GLU A C 1
ATOM 2141 O O . GLU A 1 284 ? 46.898 13.617 28.470 1.00 34.24 272 GLU A O 1
ATOM 2147 N N . ARG A 1 285 ? 45.785 14.947 27.069 1.00 29.49 273 ARG A N 1
ATOM 2148 C CA . ARG A 1 285 ? 44.835 15.437 28.069 1.00 29.45 273 ARG A CA 1
ATOM 2149 C C . ARG A 1 285 ? 43.447 14.810 27.902 1.00 30.28 273 ARG A C 1
ATOM 2150 O O . ARG A 1 285 ? 42.433 15.325 28.400 1.00 30.23 273 ARG A O 1
ATOM 2158 N N . ASP A 1 286 ? 43.423 13.668 27.209 1.00 31.33 274 ASP A N 1
ATOM 2159 C CA . ASP A 1 286 ? 42.227 12.873 27.021 1.00 32.55 274 ASP A CA 1
ATOM 2160 C C . ASP A 1 286 ? 41.126 13.598 26.261 1.00 29.49 274 ASP A C 1
ATOM 2161 O O . ASP A 1 286 ? 39.948 13.336 26.488 1.00 27.41 274 ASP A O 1
ATOM 2166 N N . ILE A 1 287 ? 41.504 14.441 25.306 1.00 28.12 275 ILE A N 1
ATOM 2167 C CA . ILE A 1 287 ? 40.516 15.184 24.469 1.00 28.30 275 ILE A CA 1
ATOM 2168 C C . ILE A 1 287 ? 40.398 14.437 23.132 1.00 25.73 275 ILE A C 1
ATOM 2169 O O . ILE A 1 287 ? 41.385 14.277 22.422 1.00 25.87 275 ILE A O 1
ATOM 2174 N N . ASP A 1 288 ? 39.211 13.909 22.806 1.00 24.04 276 ASP A N 1
ATOM 2175 C CA . ASP A 1 288 ? 39.078 13.087 21.620 1.00 23.64 276 ASP A CA 1
ATOM 2176 C C . ASP A 1 288 ? 38.578 13.866 20.395 1.00 26.99 276 ASP A C 1
ATOM 2177 O O . ASP A 1 288 ? 38.467 13.328 19.286 1.00 24.39 276 ASP A O 1
ATOM 2182 N N . SER A 1 289 ? 38.245 15.137 20.605 1.00 26.05 277 SER A N 1
ATOM 2183 C CA . SER A 1 289 ? 37.651 15.928 19.572 1.00 26.23 277 SER A CA 1
ATOM 2184 C C . SER A 1 289 ? 37.811 17.425 19.824 1.00 25.68 277 SER A C 1
ATOM 2185 O O . SER A 1 289 ? 37.649 17.895 20.985 1.00 23.74 277 SER A O 1
ATOM 2188 N N . VAL A 1 290 ? 38.132 18.149 18.750 1.00 23.32 278 VAL A N 1
ATOM 2189 C CA A VAL A 1 290 ? 38.246 19.593 18.856 0.50 22.05 278 VAL A CA 1
ATOM 2190 C CA B VAL A 1 290 ? 38.331 19.604 18.804 0.50 23.23 278 VAL A CA 1
ATOM 2191 C C . VAL A 1 290 ? 37.550 20.305 17.709 1.00 25.69 278 VAL A C 1
ATOM 2192 O O . VAL A 1 290 ? 37.644 19.916 16.561 1.00 26.48 278 VAL A O 1
ATOM 2199 N N . LEU A 1 291 ? 36.797 21.337 18.074 1.00 23.81 279 LEU A N 1
ATOM 2200 C CA . LEU A 1 291 ? 36.066 22.187 17.145 1.00 23.35 279 LEU A CA 1
ATOM 2201 C C . LEU A 1 291 ? 36.785 23.507 17.026 1.00 26.62 279 LEU A C 1
ATOM 2202 O O . LEU A 1 291 ? 36.756 24.343 17.930 1.00 26.42 279 LEU A O 1
ATOM 2207 N N . VAL A 1 292 ? 37.461 23.676 15.900 1.00 24.10 280 VAL A N 1
ATOM 2208 C CA . VAL A 1 292 ? 38.250 24.868 15.620 1.00 23.59 280 VAL A CA 1
ATOM 2209 C C . VAL A 1 292 ? 37.269 25.924 15.112 1.00 26.64 280 VAL A C 1
ATOM 2210 O O . VAL A 1 292 ? 36.610 25.728 14.101 1.00 25.83 280 VAL A O 1
ATOM 2214 N N . GLU A 1 293 ? 37.175 27.040 15.826 1.00 25.71 281 GLU A N 1
ATOM 2215 C CA . GLU A 1 293 ? 36.172 28.054 15.522 1.00 24.51 281 GLU A CA 1
ATOM 2216 C C . GLU A 1 293 ? 36.772 29.389 15.062 1.00 23.45 281 GLU A C 1
ATOM 2217 O O . GLU A 1 293 ? 36.033 30.319 14.884 1.00 27.67 281 GLU A O 1
ATOM 2223 N N . GLY A 1 294 ? 38.086 29.501 14.854 1.00 24.08 282 GLY A N 1
ATOM 2224 C CA . GLY A 1 294 ? 38.642 30.709 14.219 1.00 24.43 282 GLY A CA 1
ATOM 2225 C C . GLY A 1 294 ? 39.765 31.353 15.025 1.00 26.07 282 GLY A C 1
ATOM 2226 O O . GLY A 1 294 ? 40.172 30.794 16.040 1.00 27.68 282 GLY A O 1
ATOM 2227 N N . GLY A 1 295 ? 40.250 32.521 14.609 1.00 26.22 283 GLY A N 1
ATOM 2228 C CA . GLY A 1 295 ? 39.775 33.194 13.417 1.00 23.58 283 GLY A CA 1
ATOM 2229 C C . GLY A 1 295 ? 40.573 32.832 12.208 1.00 21.38 283 GLY A C 1
ATOM 2230 O O . GLY A 1 295 ? 40.964 31.698 12.033 1.00 28.56 283 GLY A O 1
ATOM 2231 N N . SER A 1 296 ? 40.831 33.820 11.379 1.00 25.15 284 SER A N 1
ATOM 2232 C CA . SER A 1 296 ? 41.373 33.572 10.031 1.00 26.73 284 SER A CA 1
ATOM 2233 C C . SER A 1 296 ? 42.732 32.899 10.053 1.00 26.76 284 SER A C 1
ATOM 2234 O O . SER A 1 296 ? 43.005 31.994 9.265 1.00 27.98 284 SER A O 1
ATOM 2237 N N . LYS A 1 297 ? 43.612 33.336 10.943 1.00 27.34 285 LYS A N 1
ATOM 2238 C CA . LYS A 1 297 ? 44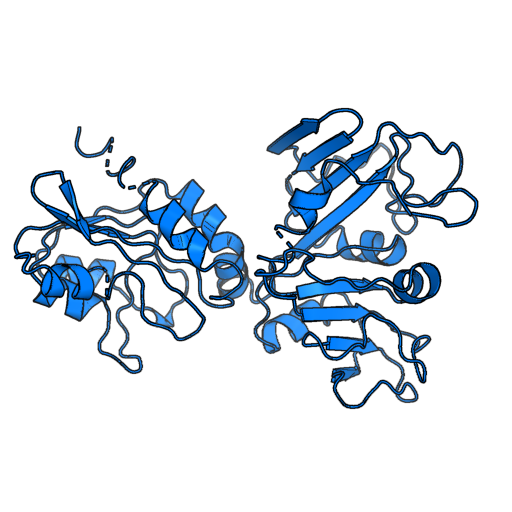.932 32.725 11.011 1.00 27.32 285 LYS A CA 1
ATOM 2239 C C . LYS A 1 297 ? 44.826 31.273 11.452 1.00 28.18 285 LYS A C 1
ATOM 2240 O O . LYS A 1 297 ? 45.449 30.383 10.862 1.00 27.33 285 LYS A O 1
ATOM 2244 N N . VAL A 1 298 ? 44.009 31.038 12.476 1.00 26.24 286 VAL A N 1
ATOM 2245 C CA . VAL A 1 298 ? 43.750 29.702 12.986 1.00 26.11 286 VAL A CA 1
ATOM 2246 C C . VAL A 1 298 ? 43.123 28.808 11.913 1.00 27.04 286 VAL A C 1
ATOM 2247 O O . VAL A 1 298 ? 43.559 27.662 11.717 1.00 26.88 286 VAL A O 1
ATOM 2251 N N . PHE A 1 299 ? 42.122 29.313 11.219 1.00 25.42 287 PHE A N 1
ATOM 2252 C CA . PHE A 1 299 ? 41.497 28.520 10.167 1.00 25.86 287 PHE A CA 1
ATOM 2253 C C . PHE A 1 299 ? 42.535 28.065 9.142 1.00 25.88 287 PHE A C 1
ATOM 2254 O O . PHE A 1 299 ? 42.529 26.929 8.653 1.00 24.46 287 PHE A O 1
ATOM 2262 N N . SER A 1 300 ? 43.383 29.011 8.778 1.00 26.71 288 SER A N 1
ATOM 2263 C CA . SER A 1 300 ? 44.432 28.799 7.777 1.00 26.78 288 SER A CA 1
ATOM 2264 C C . SER A 1 300 ? 45.406 27.700 8.191 1.00 28.60 288 SER A C 1
ATOM 2265 O O . SER A 1 300 ? 45.721 26.815 7.369 1.00 30.21 288 SER A O 1
ATOM 2268 N N . GLU A 1 301 ? 45.782 27.688 9.473 1.00 29.10 289 GLU A N 1
ATOM 2269 C CA . GLU A 1 301 ? 46.725 26.717 10.007 1.00 31.55 289 GLU A CA 1
ATOM 2270 C C . GLU A 1 301 ? 46.104 25.342 10.147 1.00 28.98 289 GLU A C 1
ATOM 2271 O O . GLU A 1 301 ? 46.762 24.346 9.991 1.00 28.60 289 GLU A O 1
ATOM 2277 N N . PHE A 1 302 ? 44.844 25.284 10.531 1.00 25.55 290 PHE A N 1
ATOM 2278 C CA . PHE A 1 302 ? 44.229 23.978 10.803 1.00 27.28 290 PHE A CA 1
ATOM 2279 C C . PHE A 1 302 ? 43.567 23.321 9.586 1.00 25.89 290 PHE A C 1
ATOM 2280 O O . PHE A 1 302 ? 43.197 22.156 9.608 1.00 25.17 290 PHE A O 1
ATOM 2288 N N . LEU A 1 303 ? 43.413 24.050 8.503 1.00 26.80 291 LEU A N 1
ATOM 2289 C CA . LEU A 1 303 ? 42.602 23.586 7.396 1.00 29.74 291 LEU A CA 1
ATOM 2290 C C . LEU A 1 303 ? 43.108 22.253 6.871 1.00 28.43 291 LEU A C 1
ATOM 2291 O O . LEU A 1 303 ? 42.331 21.330 6.654 1.00 26.40 291 LEU A O 1
ATOM 2296 N N . ASP A 1 304 ? 44.406 22.129 6.669 1.00 27.07 292 ASP A N 1
ATOM 2297 C CA . ASP A 1 304 ? 45.000 20.850 6.223 1.00 27.36 292 ASP A CA 1
ATOM 2298 C C . ASP A 1 304 ? 44.941 19.674 7.212 1.00 30.21 292 ASP A C 1
ATOM 2299 O O . ASP A 1 304 ? 45.335 18.571 6.868 1.00 30.22 292 ASP A O 1
ATOM 2304 N N . HIS A 1 305 ? 44.474 19.923 8.427 1.00 28.04 293 HIS A N 1
ATOM 2305 C CA . HIS A 1 305 ? 44.429 18.958 9.505 1.00 27.68 293 HIS A CA 1
ATOM 2306 C C . HIS A 1 305 ? 42.983 18.602 9.850 1.00 28.74 293 HIS A C 1
ATOM 2307 O O . HIS A 1 305 ? 42.762 17.776 10.701 1.00 29.60 293 HIS A O 1
ATOM 2314 N N . ALA A 1 306 ? 42.011 19.227 9.200 1.00 25.73 294 ALA A N 1
ATOM 2315 C CA . ALA A 1 306 ? 40.588 18.990 9.549 1.00 24.61 294 ALA A CA 1
ATOM 2316 C C . ALA A 1 306 ? 40.101 17.666 8.968 1.00 26.31 294 ALA A C 1
ATOM 2317 O O . ALA A 1 306 ? 40.321 17.351 7.785 1.00 27.15 294 ALA A O 1
ATOM 2319 N N . ASP A 1 307 ? 39.383 16.921 9.822 1.00 25.66 295 ASP A N 1
ATOM 2320 C CA . ASP A 1 307 ? 38.683 15.716 9.441 1.00 25.13 295 ASP A CA 1
ATOM 2321 C C . ASP A 1 307 ? 37.307 16.031 8.834 1.00 23.91 295 ASP A C 1
ATOM 2322 O O . ASP A 1 307 ? 36.722 15.188 8.126 1.00 21.37 295 ASP A O 1
ATOM 2327 N N . VAL A 1 308 ? 36.765 17.182 9.216 1.00 24.15 296 VAL A N 1
ATOM 2328 C CA . VAL A 1 308 ? 35.509 17.678 8.683 1.00 25.28 296 VAL A CA 1
ATOM 2329 C C . VAL A 1 308 ? 35.546 19.192 8.735 1.00 23.37 296 VAL A C 1
ATOM 2330 O O . VAL A 1 308 ? 36.128 19.767 9.638 1.00 25.53 296 VAL A O 1
ATOM 2334 N N . VAL A 1 309 ? 34.925 19.827 7.745 1.00 23.30 297 VAL A N 1
ATOM 2335 C CA . VAL A 1 309 ? 34.760 21.262 7.716 1.00 24.78 297 VAL A CA 1
ATOM 2336 C C . VAL A 1 309 ? 33.256 21.558 7.618 1.00 24.15 297 VAL A C 1
ATOM 2337 O O . VAL A 1 309 ? 32.541 20.968 6.808 1.00 25.12 297 VAL A O 1
ATOM 2341 N N . PHE A 1 310 ? 32.777 22.450 8.490 1.00 21.20 298 PHE A N 1
ATOM 2342 C CA . PHE A 1 310 ? 31.413 22.964 8.482 1.00 22.71 298 PHE A CA 1
ATOM 2343 C C . PHE A 1 310 ? 31.425 24.429 8.094 1.00 23.43 298 PHE A C 1
ATOM 2344 O O . PHE A 1 310 ? 31.892 25.303 8.876 1.00 24.92 298 PHE A O 1
ATOM 2352 N N . GLY A 1 311 ? 30.939 24.725 6.887 1.00 21.81 299 GLY A N 1
ATOM 2353 C CA . GLY A 1 311 ? 30.862 26.085 6.438 1.00 22.41 299 GLY A CA 1
ATOM 2354 C C . GLY A 1 311 ? 29.464 26.570 6.657 1.00 22.66 299 GLY A C 1
ATOM 2355 O O . GLY A 1 311 ? 28.571 26.166 5.960 1.00 23.90 299 GLY A O 1
ATOM 2356 N N . PHE A 1 312 ? 29.270 27.444 7.649 1.00 23.17 300 PHE A N 1
ATOM 2357 C CA . PHE A 1 312 ? 28.002 28.065 7.889 1.00 25.39 300 PHE A CA 1
ATOM 2358 C C . PHE A 1 312 ? 27.979 29.340 7.074 1.00 26.76 300 PHE A C 1
ATOM 2359 O O . PHE A 1 312 ? 28.782 30.200 7.315 1.00 29.59 300 PHE A O 1
ATOM 2367 N N . TYR A 1 313 ? 27.028 29.483 6.134 1.00 25.79 301 TYR A N 1
ATOM 2368 C CA . TYR A 1 313 ? 26.983 30.662 5.322 1.00 24.90 301 TYR A CA 1
ATOM 2369 C C . TYR A 1 313 ? 25.710 31.485 5.601 1.00 23.16 301 TYR A C 1
ATOM 2370 O O . TYR A 1 313 ? 24.676 30.946 6.019 1.00 26.42 301 TYR A O 1
ATOM 2379 N N . SER A 1 314 ? 25.848 32.765 5.281 1.00 26.33 302 SER A N 1
ATOM 2380 C CA . SER A 1 314 ? 24.802 33.712 5.257 1.00 24.25 302 SER A CA 1
ATOM 2381 C C . SER A 1 314 ? 24.719 34.355 3.847 1.00 23.35 302 SER A C 1
ATOM 2382 O O . SER A 1 314 ? 25.721 34.511 3.163 1.00 24.17 302 SER A O 1
ATOM 2385 N N . THR A 1 315 ? 23.530 34.733 3.416 1.00 22.47 303 THR A N 1
ATOM 2386 C CA . THR A 1 315 ? 23.409 35.494 2.184 1.00 22.94 303 THR A CA 1
ATOM 2387 C C . THR A 1 315 ? 23.803 36.944 2.271 1.00 27.40 303 THR A C 1
ATOM 2388 O O . THR A 1 315 ? 23.709 37.681 1.252 1.00 28.70 303 THR A O 1
ATOM 2392 N N . LYS A 1 316 ? 24.292 37.352 3.432 1.00 27.24 304 LYS A N 1
ATOM 2393 C CA . LYS A 1 316 ? 24.957 38.619 3.546 1.00 27.10 304 LYS A CA 1
ATOM 2394 C C . LYS A 1 316 ? 26.143 38.667 2.598 1.00 29.82 304 LYS A C 1
ATOM 2395 O O . LYS A 1 316 ? 26.737 37.648 2.260 1.00 27.55 304 LYS A O 1
ATOM 2401 N N . ILE A 1 317 ? 26.489 39.881 2.195 1.00 27.86 305 ILE A N 1
ATOM 2402 C CA . ILE A 1 317 ? 27.587 40.150 1.307 1.00 29.83 305 ILE A CA 1
ATOM 2403 C C . ILE A 1 317 ? 28.277 41.352 1.896 1.00 28.95 305 ILE A C 1
ATOM 2404 O O . ILE A 1 317 ? 27.624 42.375 2.057 1.00 31.55 305 ILE A O 1
ATOM 2409 N N . PHE A 1 318 ? 29.571 41.267 2.186 1.00 27.44 306 PHE A N 1
ATOM 2410 C CA . PHE A 1 318 ? 30.282 42.399 2.813 1.00 25.76 306 PHE A CA 1
ATOM 2411 C C . PHE A 1 318 ? 31.094 43.220 1.807 1.00 28.77 306 PHE A C 1
ATOM 2412 O O . PHE A 1 318 ? 31.439 44.363 2.077 1.00 29.58 306 PHE A O 1
ATOM 2420 N N . GLY A 1 319 ? 31.414 42.650 0.660 1.00 29.62 307 GLY A N 1
ATOM 2421 C CA . GLY A 1 319 ? 32.232 43.403 -0.327 1.00 26.64 307 GLY A CA 1
ATOM 2422 C C . GLY A 1 319 ? 33.724 43.339 -0.048 1.00 27.94 307 GLY A C 1
ATOM 2423 O O . GLY A 1 319 ? 34.497 42.795 -0.844 1.00 29.97 307 GLY A O 1
ATOM 2424 N N . LYS A 1 320 ? 34.101 43.934 1.078 1.00 28.33 308 LYS A N 1
ATOM 2425 C CA . LYS A 1 320 ? 35.438 43.962 1.595 1.00 29.70 308 LYS A CA 1
ATOM 2426 C C . LYS A 1 320 ? 35.344 43.457 3.022 1.00 30.31 308 LYS A C 1
ATOM 2427 O O . LYS A 1 320 ? 34.331 43.623 3.699 1.00 32.92 308 LYS A O 1
ATOM 2430 N N . GLY A 1 321 ? 36.409 42.852 3.493 1.00 31.13 309 GLY A N 1
ATOM 2431 C CA . GLY A 1 321 ? 36.404 42.276 4.829 1.00 31.23 309 GLY A CA 1
ATOM 2432 C C . GLY A 1 321 ? 37.511 41.247 4.978 1.00 31.69 309 GLY A C 1
ATOM 2433 O O . GLY A 1 321 ? 38.326 41.056 4.062 1.00 33.15 309 GLY A O 1
ATOM 2434 N N . LEU A 1 322 ? 37.490 40.564 6.121 1.00 29.64 310 LEU A N 1
ATOM 2435 C CA . LEU A 1 322 ? 38.457 39.554 6.469 1.00 29.03 310 LEU A CA 1
ATOM 2436 C C . LEU A 1 322 ? 38.053 38.208 5.890 1.00 28.00 310 LEU A C 1
ATOM 2437 O O . LEU A 1 322 ? 36.965 37.653 6.205 1.00 27.82 310 LEU A O 1
ATOM 2442 N N . ASP A 1 323 ? 38.895 37.703 4.997 1.00 29.29 311 ASP A N 1
ATOM 2443 C CA . ASP A 1 323 ? 38.674 36.419 4.330 1.00 30.03 311 ASP A CA 1
ATOM 2444 C C . ASP A 1 323 ? 38.801 35.253 5.313 1.00 29.20 311 ASP A C 1
ATOM 2445 O O . ASP A 1 323 ? 39.618 35.306 6.245 1.00 28.05 311 ASP A O 1
ATOM 2450 N N . VAL A 1 324 ? 38.057 34.171 5.050 1.00 26.75 312 VAL A N 1
ATOM 2451 C CA . VAL A 1 324 ? 38.035 33.016 5.952 1.00 25.94 312 VAL A CA 1
ATOM 2452 C C . VAL A 1 324 ? 39.412 32.472 6.176 1.00 28.01 312 VAL A C 1
ATOM 2453 O O . VAL A 1 324 ? 39.794 32.200 7.319 1.00 29.48 312 VAL A O 1
ATOM 2457 N N . PHE A 1 325 ? 40.178 32.347 5.100 1.00 29.73 313 PHE A N 1
ATOM 2458 C CA . PHE A 1 325 ? 41.448 31.639 5.132 1.00 29.19 313 PHE A CA 1
ATOM 2459 C C . PHE A 1 325 ? 42.527 32.554 4.649 1.00 32.35 313 PHE A C 1
ATOM 2460 O O . PHE A 1 325 ? 43.231 32.254 3.700 1.00 33.49 313 PHE A O 1
ATOM 2468 N N . SER A 1 326 ? 42.640 33.693 5.287 1.00 31.52 314 SER A N 1
ATOM 2469 C CA . SER A 1 326 ? 43.446 34.788 4.756 1.00 36.43 314 SER A CA 1
ATOM 2470 C C . SER A 1 326 ? 44.936 34.418 4.798 1.00 39.31 314 SER A C 1
ATOM 2471 O O . SER A 1 326 ? 45.731 34.973 4.035 1.00 44.01 314 SER A O 1
ATOM 2474 N N . GLY A 1 327 ? 45.297 33.475 5.666 1.00 40.02 315 GLY A N 1
ATOM 2475 C CA . GLY A 1 327 ? 46.668 32.978 5.748 1.00 38.39 315 GLY A CA 1
ATOM 2476 C C . GLY A 1 327 ? 47.050 31.864 4.786 1.00 38.24 315 GLY A C 1
ATOM 2477 O O . GLY A 1 327 ? 48.203 31.484 4.715 1.00 40.57 315 GLY A O 1
ATOM 2478 N N . TYR A 1 328 ? 46.089 31.317 4.059 1.00 35.61 316 TYR A N 1
ATOM 2479 C CA . TYR A 1 328 ? 46.314 30.229 3.139 1.00 32.96 316 TYR A CA 1
ATOM 2480 C C . TYR A 1 328 ? 46.655 30.827 1.761 1.00 36.62 316 TYR A C 1
ATOM 2481 O O . TYR A 1 328 ? 46.417 32.014 1.463 1.00 37.59 316 TYR A O 1
ATOM 2490 N N . LEU A 1 329 ? 47.247 30.016 0.918 1.00 37.97 317 LEU A N 1
ATOM 2491 C CA . LEU A 1 329 ? 47.411 30.419 -0.476 1.00 39.17 317 LEU A CA 1
ATOM 2492 C C . LEU A 1 329 ? 47.400 29.187 -1.303 1.00 36.48 317 LEU A C 1
ATOM 2493 O O . LEU A 1 329 ? 48.113 28.223 -1.045 1.00 37.47 317 LEU A O 1
ATOM 2498 N N . SER A 1 330 ? 46.570 29.229 -2.312 1.00 34.32 318 SER A N 1
ATOM 2499 C CA . SER A 1 330 ? 46.525 28.192 -3.281 1.00 33.63 318 SER A CA 1
ATOM 2500 C C . SER A 1 330 ? 46.255 28.911 -4.584 1.00 32.05 318 SER A C 1
ATOM 2501 O O . SER A 1 330 ? 46.350 30.142 -4.651 1.00 35.79 318 SER A O 1
ATOM 2504 N N . ASP A 1 331 ? 45.972 28.146 -5.616 1.00 31.00 319 ASP A N 1
ATOM 2505 C CA . ASP A 1 331 ? 45.648 28.692 -6.924 1.00 30.15 319 ASP A CA 1
ATOM 2506 C C . ASP A 1 331 ? 44.782 27.715 -7.671 1.00 29.20 319 ASP A C 1
ATOM 2507 O O . ASP A 1 331 ? 44.580 26.586 -7.185 1.00 30.82 319 ASP A O 1
ATOM 2512 N N . VAL A 1 332 ? 44.292 28.134 -8.857 1.00 30.28 320 VAL A N 1
ATOM 2513 C CA . VAL A 1 332 ? 43.324 27.349 -9.639 1.00 29.24 320 VAL A CA 1
ATOM 2514 C C . VAL A 1 332 ? 43.846 25.985 -9.985 1.00 29.88 320 VAL A C 1
ATOM 2515 O O . VAL A 1 332 ? 43.090 25.107 -10.251 1.00 28.14 320 VAL A O 1
ATOM 2519 N N . SER A 1 333 ? 45.156 25.786 -10.023 1.00 31.09 321 SER A N 1
ATOM 2520 C CA . SER A 1 333 ? 45.635 24.493 -10.471 1.00 32.79 321 SER A CA 1
ATOM 2521 C C . SER A 1 333 ? 45.578 23.402 -9.408 1.00 33.21 321 SER A C 1
ATOM 2522 O O . SER A 1 333 ? 45.843 22.239 -9.712 1.00 34.48 321 SER A O 1
ATOM 2525 N N . VAL A 1 334 ? 45.313 23.760 -8.159 1.00 31.65 322 VAL A N 1
ATOM 2526 C CA . VAL A 1 334 ? 45.302 22.765 -7.067 1.00 32.43 322 VAL A CA 1
ATOM 2527 C C . VAL A 1 334 ? 43.904 22.143 -7.003 1.00 33.90 322 VAL A C 1
ATOM 2528 O O . VAL A 1 334 ? 42.921 22.844 -6.932 1.00 33.97 322 VAL A O 1
ATOM 2532 N N . PRO A 1 335 ? 43.821 20.822 -7.078 1.00 35.08 323 PRO A N 1
ATOM 2533 C CA . PRO A 1 335 ? 42.491 20.241 -7.024 1.00 34.65 323 PRO A CA 1
ATOM 2534 C C . PRO A 1 335 ? 41.852 20.371 -5.629 1.00 31.16 323 PRO A C 1
ATOM 2535 O O . PRO A 1 335 ? 42.538 20.542 -4.633 1.00 34.32 323 PRO A O 1
ATOM 2539 N N . PRO A 1 336 ? 40.540 20.242 -5.572 1.00 30.90 324 PRO A N 1
ATOM 2540 C CA . PRO A 1 336 ? 39.847 20.419 -4.320 1.00 29.89 324 PRO A CA 1
ATOM 2541 C C . PRO A 1 336 ? 40.194 19.295 -3.412 1.00 30.23 324 PRO A C 1
ATOM 2542 O O . PRO A 1 336 ? 40.379 18.188 -3.884 1.00 31.14 324 PRO A O 1
ATOM 2546 N N . LYS A 1 337 ? 40.323 19.597 -2.148 1.00 31.37 325 LYS A N 1
ATOM 2547 C CA . LYS A 1 337 ? 40.703 18.638 -1.153 1.00 33.05 325 LYS A CA 1
ATOM 2548 C C . LYS A 1 337 ? 39.523 18.113 -0.373 1.00 30.92 325 LYS A C 1
ATOM 2549 O O . LYS A 1 337 ? 39.706 17.211 0.430 1.00 34.24 325 LYS A O 1
ATOM 2555 N N . PHE A 1 338 ? 38.323 18.649 -0.630 1.00 30.68 326 PHE A N 1
ATOM 2556 C CA . PHE A 1 338 ? 37.110 18.241 0.099 1.00 27.13 326 PHE A CA 1
ATOM 2557 C C . PHE A 1 338 ? 35.972 17.875 -0.808 1.00 26.61 326 PHE A C 1
ATOM 2558 O O . PHE A 1 338 ? 35.813 18.450 -1.881 1.00 26.07 326 PHE A O 1
ATOM 2566 N N . LYS A 1 339 ? 35.164 16.939 -0.349 1.00 26.17 327 LYS A N 1
ATOM 2567 C CA . LYS A 1 339 ? 33.894 16.674 -0.954 1.00 25.69 327 LYS A CA 1
ATOM 2568 C C . LYS A 1 339 ? 32.744 17.116 -0.080 1.00 25.34 327 LYS A C 1
ATOM 2569 O O . LYS A 1 339 ? 32.806 17.015 1.128 1.00 25.15 327 LYS A O 1
ATOM 2572 N N . VAL A 1 340 ? 31.663 17.560 -0.727 1.00 23.24 328 VAL A N 1
ATOM 2573 C CA . VAL A 1 340 ? 30.442 17.962 -0.021 1.00 23.70 328 VAL A CA 1
ATOM 2574 C C . VAL A 1 340 ? 29.662 16.716 0.341 1.00 26.35 328 VAL A C 1
ATOM 2575 O O . VAL A 1 340 ? 29.382 15.858 -0.529 1.00 25.09 328 VAL A O 1
ATOM 2579 N N . VAL A 1 341 ? 29.318 16.557 1.604 1.00 24.19 329 VAL A N 1
ATOM 2580 C CA . VAL A 1 341 ? 28.562 15.360 1.978 1.00 24.87 329 VAL A CA 1
ATOM 2581 C C . VAL A 1 341 ? 27.167 15.715 2.411 1.00 28.77 329 VAL A C 1
ATOM 2582 O O . VAL A 1 341 ? 26.307 14.870 2.454 1.00 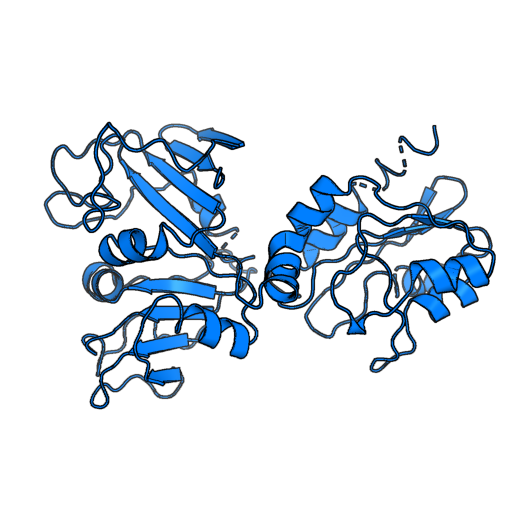27.52 329 VAL A O 1
ATOM 2586 N N . ASN A 1 342 ? 26.923 16.967 2.702 1.00 28.19 330 ASN A N 1
ATOM 2587 C CA . ASN A 1 342 ? 25.614 17.391 3.122 1.00 30.35 330 ASN A CA 1
ATOM 2588 C C . ASN A 1 342 ? 25.487 18.897 3.031 1.00 31.25 330 ASN A C 1
ATOM 2589 O O . ASN A 1 342 ? 26.465 19.620 3.216 1.00 27.02 330 ASN A O 1
ATOM 2594 N N . VAL A 1 343 ? 24.284 19.365 2.696 1.00 31.07 331 VAL A N 1
ATOM 2595 C CA . VAL A 1 343 ? 23.952 20.794 2.731 1.00 32.79 331 VAL A CA 1
ATOM 2596 C C . VAL A 1 343 ? 22.617 20.943 3.424 1.00 36.73 331 VAL A C 1
ATOM 2597 O O . VAL A 1 343 ? 21.725 20.123 3.244 1.00 42.17 331 VAL A O 1
ATOM 2601 N N . GLU A 1 344 ? 22.480 21.938 4.276 1.00 29.23 332 GLU A N 1
ATOM 2602 C CA . GLU A 1 344 ? 21.182 22.248 4.846 1.00 31.70 332 GLU A CA 1
ATOM 2603 C C . GLU A 1 344 ? 20.954 23.744 4.694 1.00 28.76 332 GLU A C 1
ATOM 2604 O O . GLU A 1 344 ? 21.911 24.525 4.635 1.00 31.33 332 GLU A O 1
ATOM 2610 N N . PHE A 1 345 ? 19.710 24.177 4.619 1.00 29.61 333 PHE A N 1
ATOM 2611 C CA . PHE A 1 345 ? 19.496 25.618 4.570 1.00 25.70 333 PHE A CA 1
ATOM 2612 C C . PHE A 1 345 ? 18.227 26.036 5.259 1.00 28.51 333 PHE A C 1
ATOM 2613 O O . PHE A 1 345 ? 17.300 25.252 5.428 1.00 28.27 333 PHE A O 1
ATOM 2621 N N . SER A 1 346 ? 18.224 27.275 5.659 1.00 27.72 334 SER A N 1
ATOM 2622 C CA . SER A 1 346 ? 17.031 27.852 6.234 1.00 29.69 334 SER A CA 1
ATOM 2623 C C . SER A 1 346 ? 17.088 29.348 6.067 1.00 30.05 334 SER A C 1
ATOM 2624 O O . SER A 1 346 ? 18.047 29.969 6.471 1.00 29.69 334 SER A O 1
ATOM 2627 N N . ASP A 1 347 ? 16.036 29.931 5.517 1.00 28.52 335 ASP A N 1
ATOM 2628 C CA . ASP A 1 347 ? 15.920 31.352 5.377 1.00 29.14 335 ASP A CA 1
ATOM 2629 C C . ASP A 1 347 ? 17.124 31.930 4.634 1.00 30.49 335 ASP A C 1
ATOM 2630 O O . ASP A 1 347 ? 17.278 31.653 3.461 1.00 32.72 335 ASP A O 1
ATOM 2635 N N . SER A 1 348 ? 17.964 32.688 5.323 1.00 25.60 336 SER A N 1
ATOM 2636 C CA . SER A 1 348 ? 19.072 33.373 4.703 1.00 27.24 336 SER A CA 1
ATOM 2637 C C . SER A 1 348 ? 20.391 32.706 4.986 1.00 26.02 336 SER A C 1
ATOM 2638 O O . SER A 1 348 ? 21.453 33.344 4.855 1.00 24.86 336 SER A O 1
ATOM 2641 N N . GLU A 1 349 ? 20.356 31.437 5.395 1.00 25.23 337 GLU A N 1
ATOM 2642 C CA . GLU A 1 349 ? 21.555 30.758 5.787 1.00 24.54 337 GLU A CA 1
ATOM 2643 C C . GLU A 1 349 ? 21.611 29.365 5.197 1.00 23.85 337 GLU A C 1
ATOM 2644 O O . GLU A 1 349 ? 20.589 28.741 4.919 1.00 26.80 337 GLU A O 1
ATOM 2650 N N . PHE A 1 350 ? 22.814 28.888 5.000 1.00 25.35 338 PHE A N 1
ATOM 2651 C CA . PHE A 1 350 ? 23.056 27.511 4.633 1.00 21.05 338 PHE A CA 1
ATOM 2652 C C . PHE A 1 350 ? 24.326 26.937 5.272 1.00 25.35 338 PHE A C 1
ATOM 2653 O O . PHE A 1 350 ? 25.249 27.643 5.596 1.00 25.10 338 PHE A O 1
ATOM 2661 N N . LEU A 1 351 ? 24.350 25.629 5.411 1.00 22.20 339 LEU A N 1
ATOM 2662 C CA . LEU A 1 351 ? 25.409 24.904 6.114 1.00 23.20 339 LEU A CA 1
ATOM 2663 C C . LEU A 1 351 ? 25.868 23.825 5.159 1.00 22.84 339 LEU A C 1
ATOM 2664 O O . LEU A 1 351 ? 25.011 23.112 4.610 1.00 27.00 339 LEU A O 1
ATOM 2669 N N . VAL A 1 352 ? 27.167 23.786 4.893 1.00 24.35 340 VAL A N 1
ATOM 2670 C CA . VAL A 1 352 ? 27.787 22.809 4.025 1.00 22.06 340 VAL A CA 1
ATOM 2671 C C . VAL A 1 352 ? 28.715 21.986 4.887 1.00 20.18 340 VAL A C 1
ATOM 2672 O O . VAL A 1 352 ? 29.543 22.552 5.577 1.00 26.36 340 VAL A O 1
ATOM 2676 N N . GLU A 1 353 ? 28.562 20.666 4.859 1.00 23.38 341 GLU A N 1
ATOM 2677 C CA . GLU A 1 353 ? 29.500 19.757 5.517 1.00 23.35 341 GLU A CA 1
ATOM 2678 C C . GLU A 1 353 ? 30.416 19.165 4.460 1.00 23.31 341 GLU A C 1
ATOM 2679 O O . GLU A 1 353 ? 29.947 18.624 3.460 1.00 24.95 341 GLU A O 1
ATOM 2693 N N . ARG A 1 355 ? 34.106 16.814 3.680 1.00 20.47 343 ARG A N 1
ATOM 2694 C CA . ARG A 1 355 ? 35.033 15.879 4.201 1.00 24.17 343 ARG A CA 1
ATOM 2695 C C . ARG A 1 355 ? 36.188 15.692 3.239 1.00 26.70 343 ARG A C 1
ATOM 2696 O O . ARG A 1 355 ? 36.012 15.797 2.031 1.00 27.40 343 ARG A O 1
ATOM 2704 N N . PRO A 1 356 ? 37.376 15.427 3.781 1.00 30.00 344 PRO A N 1
ATOM 2705 C CA . PRO A 1 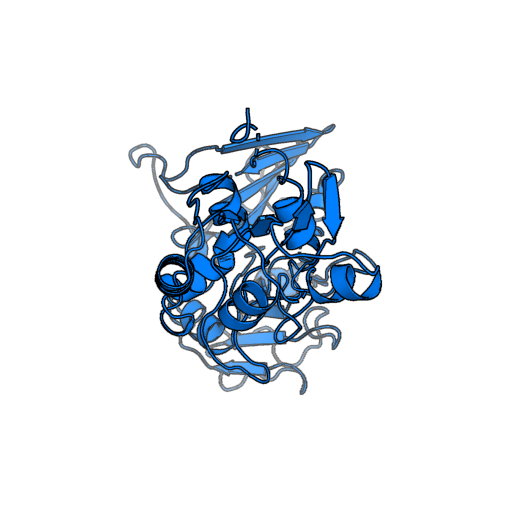356 ? 38.575 15.290 2.989 1.00 33.72 344 PRO A CA 1
ATOM 2706 C C . PRO A 1 356 ? 38.459 14.192 1.962 1.00 38.07 344 PRO A C 1
ATOM 2707 O O . PRO A 1 356 ? 37.894 13.153 2.245 1.00 39.98 344 PRO A O 1
ATOM 2711 N N . CYS A 1 357 ? 39.019 14.427 0.781 1.00 45.06 345 CYS A N 1
ATOM 2712 C CA . CYS A 1 357 ? 38.972 13.457 -0.320 1.00 49.21 345 CYS A CA 1
ATOM 2713 C C . CYS A 1 357 ? 39.909 12.270 -0.102 1.00 53.22 345 CYS A C 1
ATOM 2714 O O . CYS 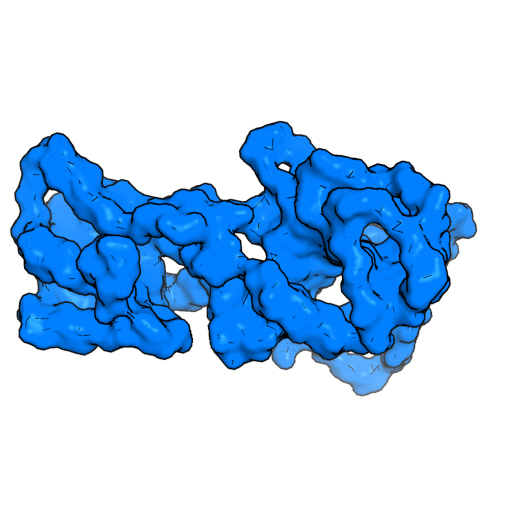A 1 357 ? 41.081 12.449 0.226 1.00 58.17 345 CYS A O 1
#

Foldseek 3Di:
DVLVLLVLVVFLVQQVQQFLFQAPPARKKKFKADPHRGQFIFIARHHPGDHGLVSLVVNVVVVHQSAQIEMEMAEQWACDDDVHHTSLVVCLVSNHAEYEYQAYDPAVNSDDSVVSNVVSNHHYHYNRVNVVSCVSGVLNVCCRPVVFAAEEEEAQEEPVQFCAFPVRHRPPRDDVCVLVVLCCLRFQEEEEEPVCCVRPLDQQANPPPPGAHHEYEYEYAPQPVAPDCGNVLPPRHAYEYEYCDPPGHGDPSHHYHNDPRQPVTVRNVCSVVRGSHYYYYDDQCSCQRCVVVHAKYKYKYFNDDRPDHHGRNNVHDDDPVDDDQDDWDDKDDDDGIIITMGGD

B-factor: mean 32.99, std 10.88, range [18.71, 85.11]

Secondary structure (DSSP, 8-state):
---------HHHHHHHTTTTTSTTSPP-EEEEEETTEEEEEEE--STTS--S---HHHHHHTT---TT-EEEEEEPPP-S-SSSPPHHHHHHHHT--EEEEEE----GGG--HHHHHHTTT-EEEE-TTHHHHHHHTHHHHHHHHHSS-EEEEEEEEETTSEEE-TTS--TTS-STTHHHHH---SSSEEEEEHHHHHHH-------STTS-PPEEEEE-TT-TTTT---GGGSSSS-EEEEES-SS----TTSEEEE----HHHHHHHHHHTT--EEEE---HHHHHHHGGG-SEEEEEEES---SSSEETTTT----TTSPP-B----EEEETTEEEE--B-